Protein AF-A0A1G1YVU9-F1 (afdb_monomer)

Secondary structure (DSSP, 8-state):
--PPPSEEEHHHHHHHHHTS-SS--HHHHHHHHHTT-GGGGTSSEEEHHHHHHHHHHHHHTTSS-TT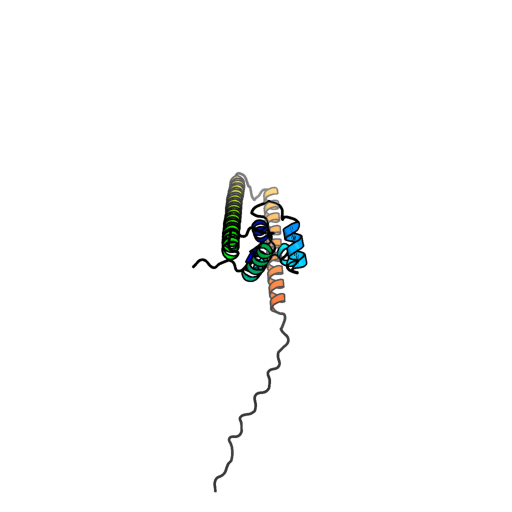S-HHHHHHHHHHHHHHHHHHHHHHHHHHHHHHHHHHHHHHHHHHHHHHHT-SS--TTSHHHHHHHHHHHHHHHHHHHHHHHHHHHHHHHHT-PPPP-PPPPPPP----------

Structure (mmCIF, N/CA/C/O backbone):
data_AF-A0A1G1YVU9-F1
#
_entry.id   AF-A0A1G1YVU9-F1
#
loop_
_atom_site.group_PDB
_atom_site.id
_atom_site.type_symbol
_atom_site.label_atom_id
_atom_site.label_alt_id
_atom_site.label_comp_id
_atom_site.label_asym_id
_atom_site.label_entity_id
_atom_site.label_seq_id
_atom_site.pdbx_PDB_ins_code
_atom_site.Cartn_x
_atom_site.Cartn_y
_atom_site.Cartn_z
_atom_site.occupancy
_atom_site.B_iso_or_equiv
_atom_site.auth_seq_id
_atom_site.auth_comp_id
_atom_site.auth_asym_id
_atom_site.auth_atom_id
_atom_site.pdbx_PDB_model_num
ATOM 1 N N . MET A 1 1 ? 18.179 5.687 12.011 1.00 40.97 1 MET A N 1
ATOM 2 C CA . MET A 1 1 ? 17.718 5.834 10.609 1.00 40.97 1 MET A CA 1
ATOM 3 C C . MET A 1 1 ? 16.336 5.208 10.475 1.00 40.97 1 MET A C 1
ATOM 5 O O . MET A 1 1 ? 16.166 4.111 10.993 1.00 40.97 1 MET A O 1
ATOM 9 N N . PRO A 1 2 ? 15.346 5.860 9.844 1.00 46.00 2 PRO A N 1
ATOM 10 C CA . PRO A 1 2 ? 14.014 5.276 9.702 1.00 46.00 2 PRO A CA 1
ATOM 11 C C . PRO A 1 2 ? 14.052 4.134 8.676 1.00 46.00 2 PRO A C 1
ATOM 13 O O . PRO A 1 2 ? 14.220 4.383 7.480 1.00 46.00 2 PRO A O 1
ATOM 16 N N . GLN A 1 3 ? 13.915 2.891 9.148 1.00 53.22 3 GLN A N 1
ATOM 17 C CA . GLN A 1 3 ? 13.974 1.669 8.336 1.00 53.22 3 GLN A CA 1
ATOM 18 C C . GLN A 1 3 ? 12.993 1.743 7.157 1.00 53.22 3 GLN A C 1
ATOM 20 O O . GLN A 1 3 ? 11.795 1.946 7.355 1.00 53.22 3 GLN A O 1
ATOM 25 N N . ALA A 1 4 ? 13.497 1.660 5.921 1.00 56.53 4 ALA A N 1
ATOM 26 C CA . ALA A 1 4 ? 12.664 1.578 4.717 1.00 56.53 4 ALA A CA 1
ATOM 27 C C . ALA A 1 4 ? 11.697 0.390 4.858 1.00 56.53 4 ALA A C 1
ATOM 29 O O . ALA A 1 4 ? 12.173 -0.689 5.215 1.00 56.53 4 ALA A O 1
ATOM 30 N N . PRO A 1 5 ? 10.380 0.540 4.620 1.00 60.44 5 PRO A N 1
ATOM 31 C CA . PRO A 1 5 ? 9.512 -0.618 4.526 1.00 60.44 5 PRO A CA 1
ATOM 32 C C . PRO A 1 5 ? 10.094 -1.558 3.467 1.00 60.44 5 PRO A C 1
ATOM 34 O O . PRO A 1 5 ? 10.351 -1.171 2.326 1.00 60.44 5 PRO A O 1
ATOM 37 N N . GLU A 1 6 ? 10.342 -2.813 3.848 1.00 80.44 6 GLU A N 1
ATOM 38 C CA . GLU A 1 6 ? 10.926 -3.802 2.932 1.00 80.44 6 GLU A CA 1
ATOM 39 C C . GLU A 1 6 ? 10.066 -3.991 1.671 1.00 80.44 6 GLU A C 1
ATOM 41 O O . GLU A 1 6 ? 10.551 -4.442 0.623 1.00 80.44 6 GLU A O 1
ATOM 46 N N . LYS A 1 7 ? 8.766 -3.679 1.785 1.00 91.00 7 LYS A N 1
ATOM 47 C CA . LYS A 1 7 ? 7.731 -3.917 0.784 1.00 91.00 7 LYS A CA 1
ATOM 48 C C . LYS A 1 7 ? 6.710 -2.776 0.778 1.00 91.00 7 LYS A C 1
ATOM 50 O O . LYS A 1 7 ? 6.306 -2.308 1.835 1.00 91.00 7 LYS A O 1
ATOM 55 N N . ILE A 1 8 ? 6.239 -2.399 -0.409 1.00 92.12 8 ILE A N 1
ATOM 56 C CA . ILE A 1 8 ? 5.083 -1.501 -0.590 1.00 92.12 8 ILE A CA 1
ATOM 57 C C . ILE A 1 8 ? 3.840 -2.306 -0.966 1.00 92.12 8 ILE A C 1
ATOM 59 O O . ILE A 1 8 ? 3.955 -3.375 -1.574 1.00 92.12 8 ILE A O 1
ATOM 63 N N . SER A 1 9 ? 2.655 -1.786 -0.649 1.00 92.25 9 SER A N 1
ATOM 64 C CA . SER A 1 9 ? 1.392 -2.425 -1.029 1.00 92.25 9 SER A CA 1
ATOM 65 C C . SER A 1 9 ? 1.167 -2.428 -2.547 1.00 92.25 9 SER A C 1
ATOM 67 O O . SER A 1 9 ? 1.688 -1.580 -3.283 1.00 92.25 9 SER A O 1
ATOM 69 N N . LYS A 1 10 ? 0.324 -3.351 -3.033 1.00 92.12 10 LYS A N 1
ATOM 70 C CA . LYS A 1 10 ? -0.104 -3.380 -4.447 1.00 92.12 10 LYS A CA 1
ATOM 71 C C . LYS A 1 10 ? -0.709 -2.061 -4.921 1.00 92.12 10 LYS A C 1
ATOM 73 O O . LYS A 1 10 ? -0.483 -1.671 -6.061 1.00 92.12 10 LYS A O 1
ATOM 78 N N . GLU A 1 11 ? -1.470 -1.373 -4.074 1.00 91.75 11 GLU A N 1
ATOM 79 C CA . GLU A 1 11 ? -2.176 -0.146 -4.456 1.00 91.75 11 GLU A CA 1
ATOM 80 C C . GLU A 1 11 ? -1.196 1.017 -4.637 1.00 91.75 11 GLU A C 1
ATOM 82 O O . GLU A 1 11 ? -1.236 1.725 -5.646 1.00 91.75 11 GLU A O 1
ATOM 87 N N . VAL A 1 12 ? -0.229 1.144 -3.725 1.00 91.38 12 VAL A N 1
ATOM 88 C CA . VAL A 1 12 ? 0.865 2.116 -3.843 1.00 91.38 12 VAL A CA 1
ATOM 89 C C . VAL A 1 12 ? 1.759 1.806 -5.047 1.00 91.38 12 VAL A C 1
ATOM 91 O O . VAL A 1 12 ? 2.139 2.713 -5.799 1.00 91.38 12 VAL A O 1
ATOM 94 N N . PHE A 1 13 ? 2.046 0.526 -5.298 1.00 92.81 13 PHE A N 1
ATOM 95 C CA . PHE A 1 13 ? 2.807 0.121 -6.477 1.00 92.81 13 PHE A CA 1
ATOM 96 C C . PHE A 1 13 ? 2.068 0.469 -7.778 1.00 92.81 13 PHE A C 1
ATOM 98 O O . PHE A 1 13 ? 2.642 1.113 -8.657 1.00 92.81 13 PHE A O 1
ATOM 105 N N . LYS A 1 14 ? 0.770 0.152 -7.888 1.00 92.56 14 LYS A N 1
ATOM 106 C CA . LYS A 1 14 ? -0.060 0.522 -9.048 1.00 92.56 14 LYS A CA 1
ATOM 107 C C . LYS A 1 14 ? -0.113 2.033 -9.267 1.00 92.56 14 LYS A C 1
ATOM 109 O O . LYS A 1 14 ? 0.047 2.463 -10.406 1.00 92.56 14 LYS A O 1
ATOM 114 N N . LYS A 1 15 ? -0.279 2.835 -8.206 1.00 91.88 15 LYS A N 1
ATOM 115 C CA . LYS A 1 15 ? -0.260 4.310 -8.291 1.00 91.88 15 LYS A CA 1
ATOM 116 C C . LYS A 1 15 ? 1.069 4.846 -8.818 1.00 91.88 15 LYS A C 1
ATOM 118 O O . LYS A 1 15 ? 1.093 5.794 -9.603 1.00 91.88 15 LYS A O 1
ATOM 123 N N . THR A 1 16 ? 2.174 4.224 -8.415 1.00 90.62 16 THR A N 1
ATOM 124 C CA . THR A 1 16 ? 3.511 4.568 -8.917 1.00 90.62 16 THR A CA 1
ATOM 125 C C . THR A 1 16 ? 3.614 4.310 -10.419 1.00 90.62 16 THR A C 1
ATOM 127 O O . THR A 1 16 ? 4.094 5.165 -11.161 1.00 90.62 16 THR A O 1
ATOM 130 N N . LEU A 1 17 ? 3.106 3.166 -10.882 1.00 91.38 17 LEU A N 1
ATOM 131 C CA . LEU A 1 17 ? 3.112 2.796 -12.298 1.00 91.38 17 LEU A CA 1
ATOM 132 C C . LEU A 1 17 ? 2.123 3.603 -13.150 1.00 91.38 17 LEU A C 1
ATOM 134 O O . LEU A 1 17 ? 2.367 3.820 -14.335 1.00 91.38 17 LEU A O 1
ATOM 138 N N . SER A 1 18 ? 1.009 4.049 -12.569 1.00 88.56 18 SER A N 1
ATOM 139 C CA . SER A 1 18 ? -0.021 4.822 -13.266 1.00 88.56 18 SER A CA 1
ATOM 140 C C . SER A 1 18 ? 0.288 6.319 -13.371 1.00 88.56 18 SER A C 1
ATOM 142 O O . SER A 1 18 ? -0.433 7.042 -14.060 1.00 88.56 18 SER A O 1
ATOM 144 N N . GLY A 1 19 ? 1.335 6.803 -12.693 1.00 83.94 19 GLY A N 1
ATOM 145 C CA . GLY A 1 19 ? 1.646 8.230 -12.609 1.00 83.94 19 GLY A CA 1
ATOM 146 C C . GLY A 1 19 ? 0.660 9.006 -11.730 1.00 83.94 19 GLY A C 1
ATOM 147 O O . GLY A 1 19 ? 0.271 10.114 -12.084 1.00 83.94 19 GLY A O 1
ATOM 148 N N . ASN A 1 20 ? 0.256 8.431 -10.591 1.00 80.50 20 ASN A N 1
ATOM 149 C CA . ASN A 1 20 ? -0.784 8.928 -9.672 1.00 80.50 20 ASN A CA 1
ATOM 150 C C . ASN A 1 20 ? -2.214 8.943 -10.249 1.00 80.50 20 ASN A C 1
ATOM 152 O O . ASN A 1 20 ? -3.088 9.596 -9.685 1.00 80.50 20 ASN A O 1
ATOM 156 N N . LYS A 1 21 ? -2.483 8.233 -11.348 1.00 86.00 21 LYS A N 1
ATOM 157 C CA . LYS A 1 21 ? -3.855 8.058 -11.844 1.00 86.00 21 LYS A CA 1
ATOM 158 C C . LYS A 1 21 ? -4.597 7.003 -11.022 1.00 86.00 21 LYS A C 1
ATOM 160 O O . LYS A 1 21 ? -3.985 6.049 -10.539 1.00 86.00 21 LYS A O 1
ATOM 165 N N . ASN A 1 22 ? -5.922 7.131 -10.959 1.00 86.19 22 ASN A N 1
ATOM 166 C CA . ASN A 1 22 ? -6.810 6.181 -10.272 1.00 86.19 22 ASN A CA 1
ATOM 167 C C . ASN A 1 22 ? -6.909 4.811 -10.967 1.00 86.19 22 ASN A C 1
ATOM 169 O O . ASN A 1 22 ? -7.400 3.858 -10.375 1.00 86.19 22 ASN A O 1
ATOM 173 N N . TYR A 1 23 ? -6.435 4.696 -12.209 1.00 86.88 23 TYR A N 1
ATOM 174 C CA . TYR A 1 23 ? -6.434 3.454 -12.976 1.00 86.88 23 TYR A CA 1
ATOM 175 C C . TYR A 1 23 ? -5.035 3.141 -13.511 1.00 86.88 23 TYR A C 1
ATOM 177 O O . TYR A 1 23 ? -4.247 4.045 -13.797 1.00 86.88 23 TYR A O 1
ATOM 185 N N . LEU A 1 24 ? -4.730 1.853 -13.687 1.00 90.75 24 LEU A N 1
ATOM 186 C CA . LEU A 1 24 ? -3.489 1.402 -14.313 1.00 90.75 24 LEU A CA 1
ATOM 187 C C . LEU A 1 24 ? -3.659 1.374 -15.843 1.00 90.75 24 LEU A C 1
ATOM 189 O O . LEU A 1 24 ? -4.553 0.679 -16.330 1.00 90.75 24 LEU A O 1
ATOM 193 N N . PRO A 1 25 ? -2.817 2.072 -16.627 1.00 91.88 25 PRO A N 1
ATOM 194 C CA . PRO A 1 25 ? -2.909 2.029 -18.082 1.00 91.88 25 PRO A CA 1
ATOM 195 C C . PRO A 1 25 ? -2.775 0.601 -18.627 1.00 91.88 25 PRO A C 1
ATOM 197 O O . PRO A 1 25 ? -1.864 -0.140 -18.251 1.00 91.88 25 PRO A O 1
ATOM 200 N N . GLN A 1 26 ? -3.639 0.223 -19.574 1.00 92.00 26 GLN A N 1
ATOM 201 C CA . GLN A 1 26 ? -3.657 -1.136 -20.129 1.00 92.00 26 GLN A CA 1
ATOM 202 C C . GLN A 1 26 ? -2.320 -1.521 -20.781 1.00 92.00 26 GLN A C 1
ATOM 204 O O . GLN A 1 26 ? -1.893 -2.667 -20.664 1.00 92.00 26 GLN A O 1
ATOM 209 N N . LYS A 1 27 ? -1.624 -0.555 -21.402 1.00 91.88 27 LYS A N 1
ATOM 210 C CA . LYS A 1 27 ? -0.274 -0.746 -21.961 1.00 91.88 27 LYS A CA 1
ATOM 211 C C . LYS A 1 27 ? 0.723 -1.227 -20.898 1.00 91.88 27 LYS A C 1
ATOM 213 O O . LYS A 1 27 ? 1.452 -2.177 -21.144 1.00 91.88 27 LYS A O 1
ATOM 218 N N . VAL A 1 28 ? 0.688 -0.642 -19.699 1.00 92.69 28 VAL A N 1
ATOM 219 C CA . VAL A 1 28 ? 1.558 -1.032 -18.576 1.00 92.69 28 VAL A CA 1
ATOM 220 C C . VAL A 1 28 ? 1.228 -2.446 -18.093 1.00 92.69 28 VAL A C 1
ATOM 222 O O . VAL A 1 28 ? 2.123 -3.264 -17.904 1.00 92.69 28 VAL A O 1
ATOM 225 N N . SER A 1 29 ? -0.060 -2.764 -17.932 1.00 93.06 29 SER A N 1
ATOM 226 C CA . SER A 1 29 ? -0.493 -4.104 -17.507 1.00 93.06 29 SER A CA 1
ATOM 227 C C . SER A 1 29 ? -0.108 -5.192 -18.519 1.00 93.06 29 SER A C 1
ATOM 229 O O . SER A 1 29 ? 0.396 -6.248 -18.130 1.00 93.06 29 SER A O 1
ATOM 231 N N . ARG A 1 30 ? -0.293 -4.924 -19.821 1.00 94.81 30 ARG A N 1
ATOM 232 C CA . ARG A 1 30 ? 0.103 -5.837 -20.904 1.00 94.81 30 ARG A CA 1
ATOM 233 C C . ARG A 1 30 ? 1.609 -6.068 -20.919 1.00 94.81 30 ARG A C 1
ATOM 235 O O . ARG A 1 30 ? 2.021 -7.220 -21.007 1.00 94.81 30 ARG A O 1
ATOM 242 N N . GLU A 1 31 ? 2.407 -5.018 -20.756 1.00 94.69 31 GLU A N 1
ATOM 243 C CA . GLU A 1 31 ? 3.866 -5.149 -20.762 1.00 94.69 31 GLU A CA 1
ATOM 244 C C . GLU A 1 31 ? 4.368 -5.945 -19.552 1.00 94.69 31 GLU A C 1
ATOM 246 O O . GLU A 1 31 ? 5.179 -6.856 -19.693 1.00 94.69 31 GLU A O 1
ATOM 251 N N . LEU A 1 32 ? 3.806 -5.707 -18.362 1.00 94.25 32 LEU A N 1
ATOM 252 C CA . LEU A 1 32 ? 4.121 -6.529 -17.190 1.00 94.25 32 LEU A CA 1
ATOM 253 C C . LEU A 1 32 ? 3.718 -7.995 -17.380 1.00 94.25 32 LEU A C 1
ATOM 255 O O . LEU A 1 32 ? 4.417 -8.885 -16.896 1.00 94.25 32 LEU A O 1
ATOM 259 N N . LYS A 1 33 ? 2.614 -8.270 -18.085 1.00 94.62 33 LYS A N 1
ATOM 260 C CA . LYS A 1 33 ? 2.211 -9.639 -18.435 1.00 94.62 33 LYS A CA 1
ATOM 261 C C . LYS A 1 33 ? 3.203 -10.279 -19.408 1.00 94.62 33 LYS A C 1
ATOM 263 O O . LYS A 1 33 ? 3.630 -11.402 -19.152 1.00 94.62 33 LYS A O 1
ATOM 268 N N . ALA A 1 34 ? 3.608 -9.564 -20.458 1.00 93.56 34 ALA A N 1
ATOM 269 C CA . ALA A 1 34 ? 4.612 -10.027 -21.417 1.00 93.56 34 ALA A CA 1
ATOM 270 C C . ALA A 1 34 ? 5.955 -10.337 -20.731 1.00 93.56 34 ALA A C 1
ATOM 272 O O . ALA A 1 34 ? 6.584 -11.354 -21.008 1.00 93.56 34 ALA A O 1
ATOM 273 N N . ALA A 1 35 ? 6.334 -9.523 -19.746 1.00 92.81 35 ALA A N 1
ATOM 274 C CA . ALA A 1 35 ? 7.554 -9.686 -18.964 1.00 92.81 35 ALA A CA 1
ATOM 275 C C . ALA A 1 35 ? 7.467 -10.731 -17.833 1.00 92.81 35 ALA A C 1
ATOM 277 O O . ALA A 1 35 ? 8.390 -10.831 -17.024 1.00 92.81 35 ALA A O 1
ATOM 278 N N . LYS A 1 36 ? 6.355 -11.477 -17.716 1.00 94.00 36 LYS A N 1
ATOM 279 C CA . LYS A 1 36 ? 6.074 -12.420 -16.610 1.00 94.00 36 LYS A CA 1
ATOM 280 C C . LYS A 1 36 ? 6.107 -11.774 -15.206 1.00 94.00 36 LYS A C 1
ATOM 282 O O . LYS A 1 36 ? 6.272 -12.452 -14.194 1.00 94.00 36 LYS A O 1
ATOM 287 N N . MET A 1 37 ? 5.896 -10.458 -15.123 1.00 94.38 37 MET A N 1
ATOM 288 C CA . MET A 1 37 ? 5.883 -9.651 -13.892 1.00 94.38 37 MET A CA 1
ATOM 289 C C . MET A 1 37 ? 4.470 -9.206 -13.465 1.00 94.38 37 MET A C 1
ATOM 291 O O . MET A 1 37 ? 4.318 -8.423 -12.529 1.00 94.38 37 MET A O 1
ATOM 295 N N . SER A 1 38 ? 3.414 -9.727 -14.100 1.00 93.44 38 SER A N 1
ATOM 296 C CA . SER A 1 38 ? 2.013 -9.390 -13.790 1.00 93.44 38 SER A CA 1
ATOM 297 C C . SER A 1 38 ? 1.608 -9.687 -12.343 1.00 93.44 38 SER A C 1
ATOM 299 O O . SER A 1 38 ? 0.780 -8.974 -11.784 1.00 93.44 38 SER A O 1
ATOM 301 N N . HIS A 1 39 ? 2.212 -10.697 -11.713 1.00 93.25 39 HIS A N 1
ATOM 302 C CA . HIS A 1 39 ? 1.952 -11.079 -10.322 1.00 93.25 39 HIS A CA 1
ATOM 303 C C . HIS A 1 39 ? 2.205 -9.932 -9.325 1.00 93.25 39 HIS A C 1
ATOM 305 O O . HIS A 1 39 ? 1.542 -9.858 -8.291 1.00 93.25 39 HIS A O 1
ATOM 311 N N . LEU A 1 40 ? 3.105 -8.995 -9.652 1.00 93.00 40 LEU A N 1
ATOM 312 C CA . LEU A 1 40 ? 3.403 -7.825 -8.817 1.00 93.00 40 LEU A CA 1
ATOM 313 C C . LEU A 1 40 ? 2.207 -6.871 -8.674 1.00 93.00 40 LEU A C 1
ATOM 315 O O . LEU A 1 40 ? 2.150 -6.106 -7.719 1.00 93.00 40 LEU A O 1
ATOM 319 N N . LEU A 1 41 ? 1.236 -6.927 -9.590 1.00 92.06 41 LEU A N 1
ATOM 320 C CA . LEU A 1 41 ? 0.020 -6.110 -9.522 1.00 92.06 41 LEU A CA 1
ATOM 321 C C . LEU A 1 41 ? -1.022 -6.658 -8.537 1.00 92.06 41 LEU A C 1
ATOM 323 O O . LEU A 1 41 ? -1.945 -5.937 -8.158 1.00 92.06 41 LEU A O 1
ATOM 327 N N . TYR A 1 42 ? -0.897 -7.921 -8.135 1.00 91.69 42 TYR A N 1
ATOM 328 C CA . TYR A 1 42 ? -1.890 -8.611 -7.305 1.00 91.69 42 TYR A CA 1
ATOM 329 C C . TYR A 1 42 ? -1.342 -8.997 -5.930 1.00 91.69 42 TYR A C 1
ATOM 331 O O . TYR A 1 42 ? -2.112 -9.156 -4.983 1.00 91.69 42 TYR A O 1
ATOM 339 N N . ARG A 1 43 ? -0.016 -9.119 -5.803 1.00 91.56 43 ARG A N 1
ATOM 340 C CA . ARG A 1 43 ? 0.659 -9.494 -4.560 1.00 91.56 43 ARG A CA 1
ATOM 341 C C . ARG A 1 43 ? 0.481 -8.428 -3.480 1.00 91.56 43 ARG A C 1
ATOM 343 O O . ARG A 1 43 ? 0.647 -7.250 -3.751 1.00 91.56 43 ARG A O 1
ATOM 350 N N . GLN A 1 44 ? 0.234 -8.852 -2.240 1.00 87.88 44 GLN A N 1
ATOM 351 C CA . GLN A 1 44 ? 0.027 -7.938 -1.106 1.00 87.88 44 GLN A CA 1
ATOM 352 C C . GLN A 1 44 ? 1.210 -6.991 -0.853 1.00 87.88 44 GLN A C 1
ATOM 354 O O . GLN A 1 44 ? 0.996 -5.840 -0.491 1.00 87.88 44 GLN A O 1
ATOM 359 N N . GLY A 1 45 ? 2.441 -7.450 -1.098 1.00 91.81 45 GLY A N 1
ATOM 360 C CA . GLY A 1 45 ? 3.650 -6.646 -0.944 1.00 91.81 45 GLY A CA 1
ATOM 361 C C . GLY A 1 45 ? 4.640 -6.854 -2.086 1.00 91.81 45 GLY A C 1
ATOM 362 O O . GLY A 1 45 ? 4.925 -7.992 -2.472 1.00 91.81 45 GLY A O 1
ATOM 363 N N . VAL A 1 46 ? 5.192 -5.756 -2.596 1.00 92.50 46 VAL A N 1
ATOM 364 C CA . VAL A 1 46 ? 6.222 -5.730 -3.642 1.00 92.50 46 VAL A CA 1
ATOM 365 C C . VAL A 1 46 ? 7.523 -5.232 -3.030 1.00 92.50 46 VAL A C 1
ATOM 367 O O . VAL A 1 46 ? 7.535 -4.158 -2.438 1.00 92.50 46 VAL A O 1
ATOM 370 N N . SER A 1 47 ? 8.613 -5.994 -3.159 1.00 93.31 47 SER A N 1
ATOM 371 C CA . SER A 1 47 ? 9.916 -5.572 -2.628 1.00 93.31 47 SER A CA 1
ATOM 372 C C . SER A 1 47 ? 10.584 -4.518 -3.510 1.00 93.31 47 SER A C 1
ATOM 374 O O . SER A 1 47 ? 10.321 -4.439 -4.714 1.00 93.31 47 SER A O 1
ATOM 376 N N . LYS A 1 48 ? 11.525 -3.761 -2.933 1.00 91.56 48 LYS A N 1
ATOM 377 C CA . LYS A 1 48 ? 12.311 -2.747 -3.657 1.00 91.56 48 LYS A CA 1
ATOM 378 C C . LYS A 1 48 ? 12.942 -3.292 -4.940 1.00 91.56 48 LYS A C 1
ATOM 380 O O . LYS A 1 48 ? 12.813 -2.685 -5.999 1.00 91.56 48 LYS A O 1
ATOM 385 N N . ALA A 1 49 ? 13.594 -4.452 -4.864 1.00 91.88 49 ALA A N 1
ATOM 386 C CA . ALA A 1 49 ? 14.256 -5.065 -6.016 1.00 91.88 49 ALA A CA 1
ATOM 387 C C . ALA A 1 49 ? 13.259 -5.431 -7.130 1.00 91.88 49 ALA A C 1
ATOM 389 O O . ALA A 1 49 ? 13.515 -5.165 -8.305 1.00 91.88 49 ALA A O 1
ATOM 390 N N . GLN A 1 50 ? 12.100 -5.990 -6.763 1.00 93.25 50 GLN A N 1
ATOM 391 C CA . GLN A 1 50 ? 11.044 -6.347 -7.713 1.00 93.25 50 GLN A CA 1
ATOM 392 C C . GLN A 1 50 ? 10.449 -5.105 -8.383 1.00 93.25 50 GLN A C 1
ATOM 394 O O . GLN A 1 50 ? 10.307 -5.075 -9.605 1.00 93.25 50 GLN A O 1
ATOM 399 N N . ALA A 1 51 ? 10.154 -4.065 -7.601 1.00 92.31 51 ALA A N 1
ATOM 400 C CA . ALA A 1 51 ? 9.613 -2.818 -8.122 1.00 92.31 51 ALA A CA 1
ATOM 401 C C . ALA A 1 51 ? 10.603 -2.101 -9.042 1.00 92.31 51 ALA A C 1
ATOM 403 O O . ALA A 1 51 ? 10.222 -1.705 -10.139 1.00 92.31 51 ALA A O 1
ATOM 404 N N . ILE A 1 52 ? 11.8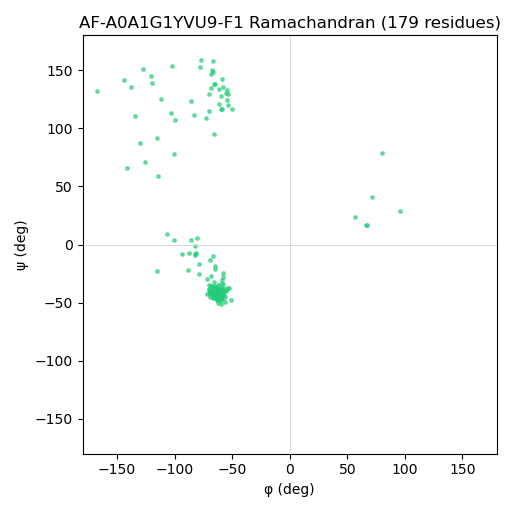75 -1.982 -8.647 1.00 93.56 52 ILE A N 1
ATOM 405 C CA . ILE A 1 52 ? 12.911 -1.357 -9.481 1.00 93.56 52 ILE A CA 1
ATOM 406 C C . ILE A 1 52 ? 13.062 -2.113 -10.802 1.00 93.56 52 ILE A C 1
ATOM 408 O O . ILE A 1 52 ? 13.088 -1.485 -11.859 1.00 93.56 52 ILE A O 1
ATOM 412 N N . LYS A 1 53 ? 13.108 -3.451 -10.762 1.00 94.50 53 LYS A N 1
ATOM 413 C CA . LYS A 1 53 ? 13.199 -4.282 -11.969 1.00 94.50 53 LYS A CA 1
ATOM 414 C C . LYS A 1 53 ? 12.003 -4.060 -12.900 1.00 94.50 53 LYS A C 1
ATOM 416 O O . LYS A 1 53 ? 12.194 -3.859 -14.097 1.00 94.50 53 LYS A O 1
ATOM 421 N N . ALA A 1 54 ? 10.789 -4.046 -12.351 1.00 94.00 54 ALA A N 1
ATOM 422 C CA . ALA A 1 54 ? 9.570 -3.811 -13.118 1.00 94.00 54 ALA A CA 1
ATOM 423 C C . ALA A 1 54 ? 9.521 -2.394 -13.716 1.00 94.00 54 ALA A C 1
ATOM 425 O O . ALA A 1 54 ? 9.223 -2.237 -14.896 1.00 94.00 54 ALA A O 1
ATOM 426 N N . ILE A 1 55 ? 9.863 -1.366 -12.934 1.00 93.25 55 ILE A N 1
ATOM 427 C CA . ILE A 1 55 ? 9.881 0.030 -13.391 1.00 93.25 55 ILE A CA 1
ATOM 428 C C . ILE A 1 55 ? 10.926 0.222 -14.491 1.00 93.25 55 ILE A C 1
ATOM 430 O O . ILE A 1 55 ? 10.615 0.827 -15.515 1.00 93.25 55 ILE A O 1
ATOM 434 N N . LYS A 1 56 ? 12.134 -0.328 -14.320 1.00 93.88 56 LYS A N 1
ATOM 435 C CA . LYS A 1 56 ? 13.195 -0.258 -15.332 1.00 93.88 56 LYS A CA 1
ATOM 436 C C . LYS A 1 56 ? 12.736 -0.882 -16.650 1.00 93.88 56 LYS A C 1
ATOM 438 O O . LYS A 1 56 ? 12.852 -0.247 -17.693 1.00 93.88 56 LYS A O 1
ATOM 443 N N . HIS A 1 57 ? 12.124 -2.064 -16.590 1.00 93.69 57 HIS A N 1
ATOM 444 C CA . HIS A 1 57 ? 11.576 -2.720 -17.774 1.00 93.69 57 HIS A CA 1
ATOM 445 C C . HIS A 1 57 ? 10.502 -1.868 -18.472 1.00 93.69 57 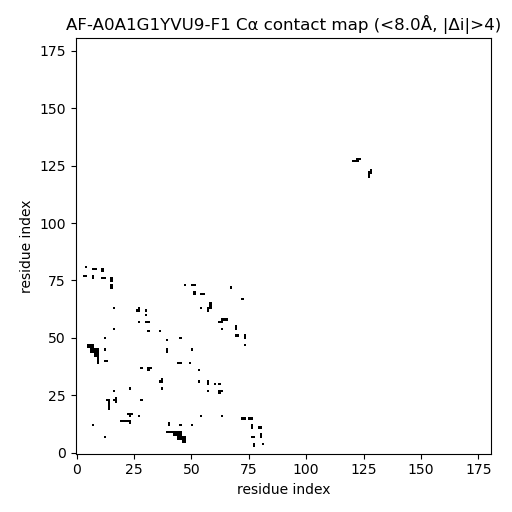HIS A C 1
ATOM 447 O O . HIS A 1 57 ? 10.529 -1.681 -19.686 1.00 93.69 57 HIS A O 1
ATOM 453 N N . LEU A 1 58 ? 9.577 -1.284 -17.709 1.00 92.62 58 LEU A N 1
ATOM 454 C CA . LEU A 1 58 ? 8.526 -0.428 -18.266 1.00 92.62 58 LEU A CA 1
ATOM 455 C C . LEU A 1 58 ? 9.072 0.868 -18.882 1.00 92.62 58 LEU A C 1
ATOM 457 O O . LEU A 1 58 ? 8.528 1.355 -19.876 1.00 92.62 58 LEU A O 1
ATOM 461 N N . GLN A 1 59 ? 10.157 1.410 -18.327 1.00 92.50 59 GLN A N 1
ATOM 462 C CA . GLN A 1 59 ? 10.870 2.556 -18.887 1.00 92.50 59 GLN A CA 1
ATOM 463 C C . GLN A 1 59 ? 11.595 2.201 -20.183 1.00 92.50 59 GLN A C 1
ATOM 465 O O . GLN A 1 59 ? 11.483 2.944 -21.156 1.00 92.50 59 GLN A O 1
ATOM 470 N N . GLU A 1 60 ? 12.291 1.064 -20.233 1.00 92.38 60 GLU A N 1
ATOM 471 C CA . GLU A 1 60 ? 12.930 0.551 -21.455 1.00 92.38 60 GLU A CA 1
ATOM 472 C C . GLU A 1 60 ? 11.910 0.421 -22.594 1.00 92.38 60 GLU A C 1
ATOM 474 O O . GLU A 1 60 ? 12.183 0.819 -23.725 1.00 92.38 60 GLU A O 1
ATOM 479 N N . LYS A 1 61 ? 10.696 -0.028 -22.265 1.00 91.19 61 LYS A N 1
ATOM 480 C CA . LYS A 1 61 ? 9.570 -0.194 -23.195 1.00 91.19 61 LYS A CA 1
ATOM 481 C C . LYS A 1 61 ? 8.775 1.083 -23.479 1.00 91.19 61 LYS A C 1
ATOM 483 O O . LYS A 1 61 ? 7.815 1.045 -24.241 1.00 91.19 61 LYS A O 1
ATOM 488 N N . GLY A 1 62 ? 9.132 2.209 -22.859 1.00 87.12 62 GLY A N 1
ATOM 489 C CA . GLY A 1 62 ? 8.461 3.497 -23.063 1.00 87.12 62 GLY A CA 1
ATOM 490 C C . GLY A 1 62 ? 7.016 3.556 -22.553 1.00 87.12 62 GLY A C 1
ATOM 491 O O . GLY A 1 62 ? 6.265 4.447 -22.939 1.00 87.12 62 GLY A O 1
ATOM 492 N N . THR A 1 63 ? 6.605 2.620 -21.692 1.00 87.69 63 THR A N 1
ATOM 493 C CA . THR A 1 63 ? 5.248 2.593 -21.110 1.00 87.69 63 THR A CA 1
ATOM 494 C C . THR A 1 63 ? 5.144 3.413 -19.827 1.00 87.69 63 THR A C 1
ATOM 496 O O . THR A 1 63 ? 4.055 3.861 -19.469 1.00 87.69 63 THR A O 1
ATOM 499 N N . VAL A 1 64 ? 6.275 3.643 -19.158 1.00 84.50 64 VAL A N 1
ATOM 500 C CA . VAL A 1 64 ? 6.417 4.545 -18.012 1.00 84.50 64 VAL A CA 1
ATOM 501 C C . VAL A 1 64 ? 7.436 5.627 -18.355 1.00 84.50 64 VAL A C 1
ATOM 503 O O . VAL A 1 64 ? 8.419 5.387 -19.056 1.00 84.50 64 VAL A O 1
ATOM 506 N N . SER A 1 65 ? 7.192 6.834 -17.848 1.00 79.94 65 SER A N 1
ATOM 507 C CA . SER A 1 65 ? 8.066 7.989 -18.039 1.00 79.94 65 SER A CA 1
ATOM 508 C C . SER A 1 65 ? 9.512 7.712 -17.604 1.00 79.94 65 SER A C 1
ATOM 510 O O . SER A 1 65 ? 9.756 7.223 -16.497 1.00 79.94 65 SER A O 1
ATOM 512 N N . LYS A 1 66 ? 10.468 8.086 -18.464 1.00 79.94 66 LYS A N 1
ATOM 513 C CA . LYS A 1 66 ? 11.917 8.020 -18.204 1.00 79.94 66 LYS A CA 1
ATOM 514 C C . LYS A 1 66 ? 12.448 9.218 -17.405 1.00 79.94 66 LYS A C 1
ATOM 516 O O . LYS A 1 66 ? 13.590 9.185 -16.969 1.00 79.94 66 LYS A O 1
ATOM 521 N N . PHE A 1 67 ? 11.634 10.257 -17.182 1.00 74.12 67 PHE A N 1
ATOM 522 C CA . PHE A 1 67 ? 12.066 11.494 -16.512 1.00 74.12 67 PHE A CA 1
ATOM 523 C C . PHE A 1 67 ? 12.463 11.300 -15.040 1.00 74.12 67 PHE A C 1
ATOM 525 O O . PHE A 1 67 ? 13.128 12.157 -14.469 1.00 74.12 67 PHE A O 1
ATOM 532 N N . LYS A 1 68 ? 12.045 10.200 -14.405 1.00 82.50 68 LYS A N 1
ATOM 533 C CA . LYS A 1 68 ? 12.382 9.878 -13.011 1.00 82.50 68 LYS A CA 1
ATOM 534 C C . LYS A 1 68 ? 13.126 8.561 -12.950 1.00 82.50 68 LYS A C 1
ATOM 536 O O . LYS A 1 68 ? 12.734 7.610 -13.621 1.00 82.50 68 LYS A O 1
ATOM 541 N N . SER A 1 69 ? 14.156 8.475 -12.114 1.00 89.00 69 SER A N 1
ATOM 542 C CA . SER A 1 69 ? 14.864 7.207 -11.947 1.00 89.00 69 SER A CA 1
ATOM 543 C C . SER A 1 69 ? 13.965 6.167 -11.254 1.00 89.00 69 SER A C 1
ATOM 545 O O . SER A 1 69 ? 13.121 6.534 -10.425 1.00 89.00 69 SER A O 1
ATOM 547 N N . PRO A 1 70 ? 14.135 4.859 -11.530 1.00 87.06 70 PRO A N 1
ATOM 548 C CA . PRO A 1 70 ? 13.399 3.805 -10.829 1.00 87.06 70 PRO A CA 1
ATOM 549 C C . PRO A 1 70 ? 13.508 3.901 -9.303 1.00 87.06 70 PRO A C 1
ATOM 551 O O . PRO A 1 70 ? 12.529 3.684 -8.590 1.00 87.06 70 PRO A O 1
ATOM 554 N N . SER A 1 71 ? 14.684 4.286 -8.800 1.00 88.50 71 SER A N 1
ATOM 555 C CA . SER A 1 71 ? 14.935 4.488 -7.371 1.00 88.50 71 SER A CA 1
ATOM 556 C C . SER A 1 71 ? 14.143 5.664 -6.795 1.00 88.50 71 SER A C 1
ATOM 558 O O . SER A 1 71 ? 13.599 5.538 -5.701 1.00 88.50 71 SER A O 1
ATOM 560 N N . GLN A 1 72 ? 14.023 6.778 -7.524 1.00 89.19 72 GLN A N 1
ATOM 561 C CA . GLN A 1 72 ? 13.201 7.921 -7.105 1.00 89.19 72 GLN A CA 1
ATOM 562 C C . GLN A 1 72 ? 11.710 7.571 -7.091 1.00 89.19 72 GLN A C 1
ATOM 564 O O . GLN A 1 72 ? 10.986 7.955 -6.173 1.00 89.19 72 GLN A O 1
ATOM 569 N N . LEU A 1 73 ? 11.244 6.820 -8.095 1.00 87.56 73 LEU A N 1
ATOM 570 C CA . LEU A 1 73 ? 9.863 6.337 -8.139 1.00 87.56 73 LEU A CA 1
ATOM 571 C C . LEU A 1 73 ? 9.562 5.414 -6.952 1.00 87.56 73 LEU A C 1
ATOM 573 O O . LEU A 1 73 ? 8.518 5.568 -6.321 1.00 87.56 73 LEU A O 1
ATOM 577 N N . TRP A 1 74 ? 10.502 4.536 -6.590 1.00 89.75 74 TRP A N 1
ATOM 578 C CA . TRP A 1 74 ? 10.400 3.723 -5.379 1.00 89.75 74 TRP A CA 1
ATOM 579 C C . TRP A 1 74 ? 10.367 4.568 -4.104 1.00 89.75 74 TRP A C 1
ATOM 581 O O . TRP A 1 74 ? 9.472 4.389 -3.293 1.00 89.75 74 TRP A O 1
ATOM 591 N N . GLN A 1 75 ? 11.299 5.508 -3.920 1.00 89.50 75 GLN A N 1
ATOM 592 C CA . GLN A 1 75 ? 11.338 6.358 -2.719 1.00 89.50 75 GLN A CA 1
ATOM 593 C C . GLN A 1 75 ? 10.043 7.154 -2.524 1.00 89.50 75 GLN A C 1
ATOM 595 O O . GLN A 1 75 ? 9.573 7.318 -1.397 1.00 89.50 75 GLN A O 1
ATOM 600 N N . LYS A 1 76 ? 9.437 7.621 -3.621 1.00 89.00 76 LYS A N 1
ATOM 601 C CA . LYS A 1 76 ? 8.131 8.281 -3.569 1.00 89.00 76 LYS A CA 1
ATOM 602 C C . LYS A 1 76 ? 7.029 7.312 -3.132 1.00 89.00 76 LYS A C 1
ATOM 604 O O . LYS A 1 76 ? 6.201 7.674 -2.300 1.00 89.00 76 LYS A O 1
ATOM 609 N N . ALA A 1 77 ? 7.021 6.100 -3.685 1.00 89.12 77 ALA A N 1
ATOM 610 C CA . ALA A 1 77 ? 6.078 5.047 -3.315 1.00 89.12 77 ALA A CA 1
ATOM 611 C C . ALA A 1 77 ? 6.199 4.686 -1.824 1.00 89.12 77 ALA A C 1
ATOM 613 O O . ALA A 1 77 ? 5.210 4.666 -1.100 1.00 89.12 77 ALA A O 1
ATOM 614 N N . ASP A 1 78 ? 7.430 4.492 -1.363 1.00 89.69 78 ASP A N 1
ATOM 615 C CA . ASP A 1 78 ? 7.806 4.202 0.020 1.00 89.69 78 ASP A CA 1
ATOM 616 C C . ASP A 1 78 ? 7.299 5.278 0.988 1.00 89.69 78 ASP A C 1
ATOM 618 O O . ASP A 1 78 ? 6.600 4.988 1.958 1.00 89.69 78 ASP A O 1
ATOM 622 N N . SER A 1 79 ? 7.561 6.545 0.659 1.00 89.19 79 SER A N 1
ATOM 623 C CA . SER A 1 79 ? 7.112 7.689 1.458 1.00 89.19 79 SER A CA 1
ATOM 624 C C . SER A 1 79 ? 5.585 7.794 1.497 1.00 89.19 79 SER A C 1
ATOM 626 O O . SER A 1 79 ? 5.013 8.068 2.549 1.00 89.19 79 SER A O 1
ATOM 628 N N . SER A 1 80 ? 4.914 7.522 0.372 1.00 88.38 80 SER A N 1
ATOM 629 C CA . SER A 1 80 ? 3.450 7.493 0.306 1.00 88.38 80 SER A CA 1
ATOM 630 C C . SER A 1 80 ? 2.859 6.375 1.165 1.00 88.38 80 SER A C 1
ATOM 632 O O . SER A 1 80 ? 1.851 6.608 1.824 1.00 88.38 80 SER A O 1
ATOM 634 N N . GLN A 1 81 ? 3.465 5.183 1.173 1.00 89.50 81 GLN A N 1
ATOM 635 C CA . GLN A 1 81 ? 3.024 4.076 2.025 1.00 89.50 81 GLN A CA 1
ATOM 636 C C . GLN A 1 81 ? 3.165 4.452 3.502 1.00 89.50 81 GLN A C 1
ATOM 638 O O . GLN A 1 81 ? 2.207 4.321 4.250 1.00 89.50 81 GLN A O 1
ATOM 643 N N . ARG A 1 82 ? 4.310 5.018 3.902 1.00 88.25 82 ARG A N 1
ATOM 644 C CA . ARG A 1 82 ? 4.530 5.460 5.288 1.00 88.25 82 ARG A CA 1
ATOM 645 C C . ARG A 1 82 ? 3.501 6.487 5.758 1.00 88.25 82 ARG A C 1
ATOM 647 O O . ARG A 1 82 ? 3.042 6.399 6.889 1.00 88.25 82 ARG A O 1
ATOM 654 N N . GLN A 1 83 ? 3.124 7.442 4.908 1.00 88.06 83 GLN A N 1
ATOM 655 C CA . GLN A 1 83 ? 2.070 8.409 5.240 1.00 88.06 83 GLN A CA 1
ATOM 656 C C . GLN A 1 83 ? 0.700 7.734 5.401 1.00 88.06 83 GLN A C 1
ATOM 658 O O . GLN A 1 83 ? -0.049 8.067 6.319 1.00 88.06 83 GLN A O 1
ATOM 663 N N . MET A 1 84 ? 0.375 6.762 4.543 1.00 86.44 84 MET A N 1
ATOM 664 C CA . MET A 1 84 ? -0.855 5.974 4.682 1.00 86.44 84 MET A CA 1
ATOM 665 C C . MET A 1 84 ? -0.859 5.148 5.974 1.00 86.44 84 MET A C 1
ATOM 667 O O . MET A 1 84 ? -1.866 5.111 6.670 1.00 86.44 84 MET A O 1
ATOM 671 N N . ASP A 1 85 ? 0.271 4.546 6.337 1.00 86.62 85 ASP A N 1
ATOM 672 C CA . ASP A 1 85 ? 0.383 3.751 7.561 1.00 86.62 85 ASP A CA 1
ATOM 673 C C . ASP A 1 85 ? 0.279 4.640 8.814 1.00 86.62 85 ASP A C 1
ATOM 675 O O . ASP A 1 85 ? -0.411 4.291 9.768 1.00 86.62 85 ASP A O 1
ATOM 679 N N . GLN A 1 86 ? 0.902 5.824 8.803 1.00 85.94 86 GLN A N 1
ATOM 680 C CA . GLN A 1 86 ? 0.801 6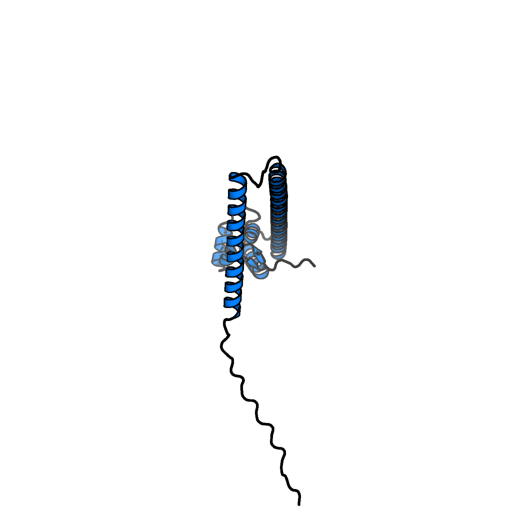.797 9.899 1.00 85.94 86 GLN A CA 1
ATOM 681 C C . GLN A 1 86 ? -0.628 7.313 10.088 1.00 85.94 86 GLN A C 1
ATOM 683 O O . GLN A 1 86 ? -1.101 7.418 11.218 1.00 85.94 86 GLN A O 1
ATOM 688 N N . THR A 1 87 ? -1.326 7.616 8.993 1.00 85.69 87 THR A N 1
ATOM 689 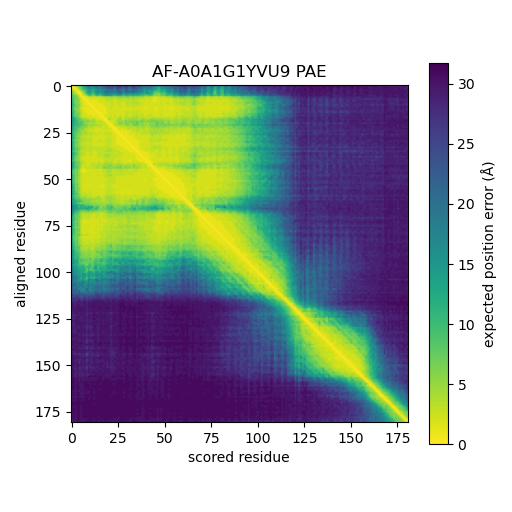C CA . THR A 1 87 ? -2.725 8.067 9.052 1.00 85.69 87 THR A CA 1
ATOM 690 C C . THR A 1 87 ? -3.658 6.951 9.513 1.00 85.69 87 THR A C 1
ATOM 692 O O . THR A 1 87 ? -4.518 7.201 10.352 1.00 85.69 87 THR A O 1
ATOM 695 N N . ALA A 1 88 ? -3.451 5.710 9.064 1.00 84.50 88 ALA A N 1
ATOM 696 C CA . ALA A 1 88 ? -4.212 4.558 9.546 1.00 84.50 88 ALA A CA 1
ATOM 697 C C . ALA A 1 88 ? -4.024 4.332 11.057 1.00 84.50 88 ALA A C 1
ATOM 699 O O . ALA A 1 88 ? -5.008 4.175 11.777 1.00 84.50 88 ALA A O 1
ATOM 700 N N . GLN A 1 89 ? -2.784 4.401 11.554 1.00 83.06 89 GLN A N 1
ATOM 701 C CA . GLN A 1 89 ? -2.501 4.284 12.989 1.00 83.06 89 GLN A CA 1
ATOM 702 C C . GLN A 1 89 ? -3.124 5.420 13.807 1.00 83.06 89 GLN A C 1
ATOM 704 O O . GLN A 1 89 ? -3.602 5.184 14.914 1.00 83.06 89 GLN A O 1
ATOM 709 N N . ALA A 1 90 ? -3.125 6.650 13.287 1.00 82.06 90 ALA A N 1
ATOM 710 C CA . ALA A 1 90 ? -3.772 7.776 13.956 1.00 82.06 90 ALA A CA 1
ATOM 711 C C . ALA A 1 90 ? -5.289 7.558 14.085 1.00 82.06 90 ALA A C 1
ATOM 713 O O . ALA A 1 90 ? -5.836 7.744 15.168 1.00 82.06 90 ALA A O 1
ATOM 714 N N . VAL A 1 91 ? -5.940 7.078 13.020 1.00 84.50 91 VAL A N 1
ATOM 715 C CA . VAL A 1 91 ? -7.377 6.755 13.024 1.00 84.50 91 VAL A CA 1
ATOM 716 C C . VAL A 1 91 ? -7.699 5.617 13.993 1.00 84.50 91 VAL A C 1
ATOM 718 O O . VAL A 1 91 ? -8.699 5.680 14.702 1.00 84.50 91 VAL A O 1
ATOM 721 N N . GLU A 1 92 ? -6.872 4.571 14.059 1.00 80.31 92 GLU A N 1
ATOM 722 C CA . GLU A 1 92 ? -7.066 3.501 15.047 1.00 80.31 92 GLU A CA 1
ATOM 723 C C . GLU A 1 92 ? -6.947 4.027 16.478 1.00 80.31 92 GLU A C 1
ATOM 725 O O . GLU A 1 92 ? -7.802 3.732 17.311 1.00 80.31 92 GLU A O 1
ATOM 730 N N . ARG A 1 93 ? -5.941 4.862 16.762 1.00 77.69 93 ARG A N 1
ATOM 731 C CA . ARG A 1 93 ? -5.792 5.492 18.083 1.00 77.69 93 ARG A CA 1
ATOM 732 C C . ARG A 1 93 ? -7.000 6.346 18.445 1.00 77.69 93 ARG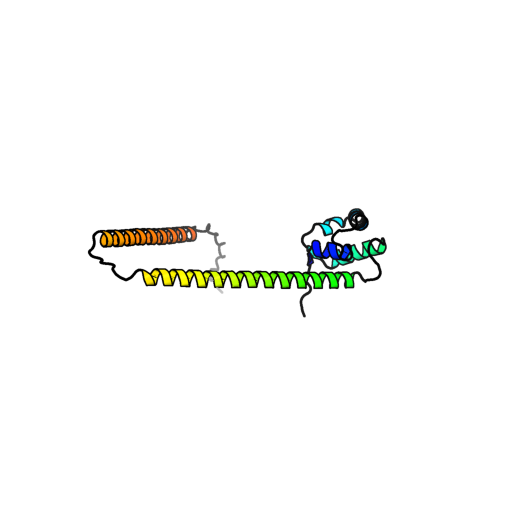 A C 1
ATOM 734 O O . ARG A 1 93 ? -7.477 6.251 19.569 1.00 77.69 93 ARG A O 1
ATOM 741 N N . GLU A 1 94 ? -7.513 7.136 17.508 1.00 79.19 94 GLU A N 1
ATOM 742 C CA . GLU A 1 94 ? -8.708 7.952 17.729 1.00 79.19 94 GLU A CA 1
ATOM 743 C C . GLU A 1 94 ? -9.933 7.087 18.055 1.00 79.19 94 GLU A C 1
ATOM 745 O O . GLU A 1 94 ? -10.643 7.368 19.019 1.00 79.19 94 GLU A O 1
ATOM 750 N N . LYS A 1 95 ? -10.136 5.977 17.332 1.00 80.50 95 LYS A N 1
ATOM 751 C CA . LYS A 1 95 ? -11.208 5.014 17.634 1.00 80.50 95 LYS A CA 1
ATOM 752 C C . LYS A 1 95 ? -11.072 4.408 19.028 1.00 80.50 95 LYS A C 1
ATOM 754 O O . LYS A 1 95 ? -12.073 4.272 19.723 1.00 80.50 95 LYS A O 1
ATOM 759 N N . HIS A 1 96 ? -9.857 4.055 19.445 1.00 76.00 96 HIS A N 1
ATOM 760 C CA . HIS A 1 96 ? -9.614 3.545 20.796 1.00 76.00 96 HIS A CA 1
ATOM 761 C C . HIS A 1 96 ? -9.922 4.594 21.870 1.00 76.00 96 HIS A C 1
ATOM 763 O O . HIS A 1 96 ? -10.544 4.265 22.875 1.00 76.00 96 HIS A O 1
ATOM 769 N N . VAL A 1 97 ? -9.547 5.856 21.646 1.00 75.44 97 VAL A N 1
ATOM 770 C CA . VAL A 1 97 ? -9.884 6.959 22.559 1.00 75.44 97 VAL A CA 1
ATOM 771 C C . VAL A 1 97 ? -11.399 7.143 22.652 1.00 75.44 97 VAL A C 1
ATOM 773 O O . VAL A 1 97 ? -11.930 7.198 23.756 1.00 75.44 97 VAL A O 1
ATOM 776 N N . GLN A 1 98 ? -12.109 7.169 21.521 1.00 68.12 98 GLN A N 1
ATOM 777 C CA . GLN A 1 98 ? -13.572 7.279 21.505 1.00 68.12 98 GLN A CA 1
ATOM 778 C C . GLN A 1 98 ? -14.252 6.100 22.213 1.00 68.12 98 GLN A C 1
ATOM 780 O O . GLN A 1 98 ? -15.203 6.307 22.962 1.00 68.12 98 GLN A O 1
ATOM 785 N N . ALA A 1 99 ? -13.755 4.875 22.015 1.00 76.62 99 ALA A N 1
ATOM 786 C CA . ALA A 1 99 ? -14.270 3.694 22.700 1.00 76.62 99 ALA A CA 1
ATOM 787 C C . ALA A 1 99 ? -14.071 3.779 24.221 1.00 76.62 99 ALA A C 1
ATOM 789 O O . ALA A 1 99 ? -14.997 3.475 24.965 1.00 76.62 99 ALA A O 1
ATOM 790 N N . ASN A 1 100 ? -12.905 4.240 24.682 1.00 71.81 100 ASN A N 1
ATOM 791 C CA . ASN A 1 100 ? -12.642 4.418 26.111 1.00 71.81 100 ASN A CA 1
ATOM 792 C C . ASN A 1 100 ? -13.535 5.505 26.724 1.00 71.81 100 ASN A C 1
ATOM 794 O O . ASN A 1 100 ? -14.124 5.274 27.770 1.00 71.81 100 ASN A O 1
ATOM 798 N N . ILE A 1 101 ? -13.714 6.641 26.039 1.00 66.44 101 ILE A N 1
ATOM 799 C CA . ILE A 1 101 ? -14.642 7.697 26.481 1.00 66.44 101 ILE A CA 1
ATOM 800 C C . ILE A 1 101 ? -16.071 7.151 26.583 1.00 66.44 101 ILE A C 1
ATOM 802 O O . ILE A 1 101 ? -16.779 7.445 27.542 1.00 66.44 101 ILE A O 1
ATOM 806 N N . ALA A 1 102 ? -16.509 6.348 25.610 1.00 63.53 102 ALA A N 1
ATOM 807 C CA . ALA A 1 102 ? -17.834 5.740 25.651 1.00 63.53 102 ALA A CA 1
ATOM 808 C C . ALA A 1 102 ? -17.990 4.787 26.847 1.00 63.53 102 ALA A C 1
ATOM 810 O O . ALA A 1 102 ? -19.028 4.828 27.501 1.00 63.53 102 ALA A O 1
ATOM 811 N N . ILE A 1 103 ? -16.964 3.982 27.156 1.00 75.00 103 ILE A N 1
ATOM 812 C CA . ILE A 1 103 ? -16.942 3.117 28.345 1.00 75.00 103 ILE A CA 1
ATOM 813 C C . ILE A 1 103 ? -17.063 3.965 29.613 1.00 75.00 103 ILE A C 1
ATOM 815 O O . ILE A 1 103 ? -17.977 3.717 30.397 1.00 75.00 103 ILE A O 1
ATOM 819 N N . ASP A 1 104 ? -16.228 4.996 29.767 1.00 65.38 104 ASP A N 1
ATOM 820 C CA . ASP A 1 104 ? -16.236 5.879 30.939 1.00 65.38 104 ASP A CA 1
ATOM 821 C C . ASP A 1 104 ? -17.619 6.521 31.152 1.00 65.38 104 ASP A C 1
ATOM 823 O O . ASP A 1 104 ? -18.156 6.472 32.257 1.00 65.38 104 ASP A O 1
ATOM 827 N N . ILE A 1 105 ? -18.252 7.029 30.085 1.00 65.69 105 ILE A N 1
ATOM 828 C CA . ILE A 1 105 ? -19.611 7.595 30.144 1.00 65.69 105 ILE A CA 1
ATOM 829 C C . ILE A 1 105 ? -20.637 6.528 30.537 1.00 65.69 105 ILE A C 1
ATOM 831 O O . ILE A 1 105 ? -21.498 6.778 31.378 1.00 65.69 105 ILE A O 1
ATOM 835 N N . THR A 1 106 ? -20.586 5.334 29.937 1.00 69.06 106 THR A N 1
ATOM 836 C CA . THR A 1 106 ? -21.539 4.267 30.282 1.00 69.06 106 THR A CA 1
ATOM 837 C C . THR A 1 106 ? -21.365 3.769 31.714 1.00 69.06 106 THR A C 1
ATOM 839 O O . THR A 1 106 ? -22.361 3.478 32.374 1.00 69.06 106 THR A O 1
ATOM 842 N N . GLU A 1 107 ? -20.135 3.716 32.227 1.00 68.38 107 GLU A N 1
ATOM 843 C CA . GLU A 1 107 ? -19.873 3.397 33.628 1.00 68.38 107 GLU A CA 1
ATOM 844 C C . GLU A 1 107 ? -20.365 4.501 34.566 1.00 68.38 107 GLU A C 1
ATOM 846 O O . GLU A 1 107 ? -20.939 4.195 35.610 1.00 68.38 107 GLU A O 1
ATOM 851 N N . GLU A 1 108 ? -20.169 5.772 34.213 1.00 61.16 108 GLU A N 1
ATOM 852 C CA . GLU A 1 108 ? -20.658 6.910 34.993 1.00 61.16 108 GLU A CA 1
ATOM 853 C C . GLU A 1 108 ? -22.191 6.922 35.055 1.00 61.16 108 GLU A C 1
ATOM 855 O O . GLU A 1 108 ? -22.759 6.987 36.146 1.00 61.16 108 GLU A O 1
ATOM 860 N N . LEU A 1 109 ? -22.869 6.725 33.920 1.00 66.19 109 LEU A N 1
ATOM 861 C CA . LEU A 1 109 ? -24.329 6.605 33.857 1.00 66.19 109 LEU A CA 1
ATOM 862 C C . LEU A 1 109 ? -24.845 5.403 34.662 1.00 66.19 109 LEU A C 1
ATOM 864 O O . LEU A 1 109 ? -25.796 5.544 35.430 1.00 66.19 109 LEU A O 1
ATOM 868 N N . ALA A 1 110 ? -24.194 4.240 34.563 1.00 66.62 110 ALA A N 1
ATOM 869 C CA . ALA A 1 110 ? -24.555 3.065 35.359 1.00 66.62 110 ALA A CA 1
ATOM 870 C C . ALA A 1 110 ? -24.363 3.305 36.870 1.00 66.62 110 ALA A C 1
ATOM 872 O O . ALA A 1 110 ? -25.170 2.856 37.692 1.00 66.62 110 ALA A O 1
ATOM 873 N N . ARG A 1 111 ? -23.320 4.051 37.264 1.00 61.84 111 ARG A N 1
ATOM 874 C CA . ARG A 1 111 ? -23.102 4.459 38.662 1.00 61.84 111 ARG A CA 1
ATOM 875 C C . ARG A 1 111 ? -24.171 5.446 39.126 1.00 61.84 111 ARG A C 1
ATOM 877 O O . ARG A 1 111 ? -24.694 5.265 40.227 1.00 61.84 111 ARG A O 1
ATOM 884 N N . GLU A 1 112 ? -24.553 6.424 38.308 1.00 58.22 112 GLU A N 1
ATOM 885 C CA . GLU A 1 112 ? -25.642 7.354 38.628 1.00 58.22 112 GLU A CA 1
ATOM 886 C C . GLU A 1 112 ? -27.005 6.658 38.771 1.00 58.22 112 GLU A C 1
ATOM 888 O O . GLU A 1 112 ? -27.756 6.972 39.700 1.00 58.22 112 GLU A O 1
ATOM 893 N N . GLU A 1 113 ? -27.324 5.688 37.909 1.00 57.53 113 GLU A N 1
ATOM 894 C CA . GLU A 1 113 ? -28.550 4.884 38.023 1.00 57.53 113 GLU A CA 1
ATOM 895 C C . GLU A 1 113 ? -28.548 4.029 39.300 1.00 57.53 113 GLU A C 1
ATOM 897 O O . GLU A 1 113 ? -29.549 3.976 40.019 1.00 57.53 113 GLU A O 1
ATOM 902 N N . SER A 1 114 ? -27.402 3.442 39.665 1.00 55.94 114 SER A N 1
ATOM 903 C CA . SER A 1 114 ? -27.258 2.683 40.917 1.00 55.94 114 SER A CA 1
ATOM 904 C C . SER A 1 114 ? -27.340 3.556 42.184 1.00 55.94 114 SER A C 1
ATOM 906 O O . SER A 1 114 ? -27.762 3.084 43.244 1.00 55.94 114 SER A O 1
ATOM 908 N N . GLY A 1 115 ? -26.978 4.841 42.083 1.00 53.50 115 GLY A N 1
ATOM 909 C CA . GLY A 1 115 ? -27.019 5.813 43.179 1.00 53.50 115 GLY A CA 1
ATOM 910 C C . GLY A 1 115 ? -28.416 6.371 43.473 1.00 53.50 115 GLY A C 1
ATOM 911 O O . GLY A 1 115 ? -28.694 6.753 44.610 1.00 53.50 115 GLY A O 1
ATOM 912 N N . LYS A 1 116 ? -29.324 6.376 42.487 1.00 50.38 116 LYS A N 1
ATOM 913 C CA . LYS A 1 116 ? -30.696 6.908 42.623 1.00 50.38 116 LYS A CA 1
ATOM 914 C C . LYS A 1 116 ? -31.719 5.882 43.138 1.00 50.38 116 LYS A C 1
ATOM 916 O O . LYS A 1 116 ? -32.831 6.264 43.488 1.00 50.38 116 LYS A O 1
ATOM 921 N N . ALA A 1 117 ? -31.353 4.603 43.267 1.00 48.16 117 ALA A N 1
ATOM 922 C CA . ALA A 1 117 ? -32.264 3.526 43.684 1.00 48.16 117 ALA A CA 1
ATOM 923 C C . ALA A 1 117 ? -32.418 3.333 45.213 1.00 48.16 117 ALA A C 1
ATOM 925 O O . ALA A 1 117 ? -33.094 2.403 45.655 1.00 48.16 117 ALA A O 1
ATOM 926 N N . LYS A 1 118 ? -31.807 4.178 46.057 1.00 51.75 118 LYS A N 1
ATOM 927 C CA . LYS A 1 118 ? -31.835 4.018 47.525 1.00 51.75 118 LYS A CA 1
ATOM 928 C C . LYS A 1 118 ? -32.573 5.138 48.249 1.00 51.75 118 LYS A C 1
ATOM 930 O O . LYS A 1 118 ? -32.028 5.760 49.153 1.00 51.75 118 LYS A O 1
ATOM 935 N N . THR A 1 119 ? -33.845 5.337 47.940 1.00 53.47 119 THR A N 1
ATOM 936 C CA . THR A 1 119 ? -34.771 5.940 48.905 1.00 53.47 119 THR A CA 1
ATOM 937 C C . THR A 1 119 ? -36.061 5.119 48.895 1.00 53.47 119 THR A C 1
ATOM 939 O O . THR A 1 119 ? -36.786 5.096 47.911 1.00 53.47 119 THR A O 1
ATOM 942 N N . ASN A 1 120 ? -36.314 4.395 49.994 1.00 54.22 120 ASN A N 1
ATOM 943 C CA . ASN A 1 120 ? -37.476 3.521 50.272 1.00 54.22 120 ASN A CA 1
ATOM 944 C C . ASN A 1 120 ? -37.344 2.006 50.001 1.00 54.22 120 ASN A C 1
ATOM 946 O O . ASN A 1 120 ? -38.351 1.331 49.793 1.00 54.22 120 ASN A O 1
ATOM 950 N N . TYR A 1 121 ? -36.149 1.413 50.100 1.00 50.25 121 TYR A N 1
ATOM 951 C CA . TYR A 1 121 ? -36.049 -0.052 50.192 1.00 50.25 121 TYR A CA 1
ATOM 952 C C . TYR A 1 121 ? -36.268 -0.533 51.638 1.00 50.25 121 TYR A C 1
ATOM 954 O O . TYR A 1 121 ? -35.434 -0.288 52.509 1.00 50.25 121 TYR A O 1
ATOM 962 N N . ASN A 1 122 ? -37.381 -1.230 51.902 1.00 55.00 122 ASN A N 1
ATOM 963 C CA . ASN A 1 122 ? -37.622 -1.914 53.177 1.00 55.00 122 ASN A CA 1
ATOM 964 C C . ASN A 1 122 ? -37.306 -3.419 53.038 1.00 55.00 122 ASN A C 1
ATOM 966 O O . ASN A 1 122 ? -38.116 -4.151 52.464 1.00 55.00 122 ASN A O 1
ATOM 970 N N . PRO A 1 123 ? -36.196 -3.924 53.607 1.00 55.12 123 PRO A N 1
ATOM 971 C CA . PRO A 1 123 ? -35.780 -5.324 53.470 1.00 55.12 123 PRO A CA 1
ATOM 972 C C . PRO A 1 123 ? -36.730 -6.333 54.141 1.00 55.12 123 PRO A C 1
ATOM 974 O O . PRO A 1 123 ? -36.582 -7.535 53.946 1.00 55.12 123 PRO A O 1
ATOM 977 N N . LYS A 1 124 ? -37.706 -5.877 54.943 1.00 55.66 124 LYS A N 1
ATOM 978 C CA . LYS A 1 124 ? -38.709 -6.743 55.590 1.00 55.66 124 LYS A CA 1
ATOM 979 C C . LYS A 1 124 ? -40.010 -6.891 54.789 1.00 55.66 124 LYS A C 1
ATOM 981 O O . LYS A 1 124 ? -40.836 -7.725 55.166 1.00 55.66 124 LYS A O 1
ATOM 986 N N . SER A 1 125 ? -40.187 -6.120 53.712 1.00 53.38 125 SER A N 1
ATOM 987 C CA . SER A 1 125 ? -41.318 -6.230 52.776 1.00 53.38 125 SER A CA 1
ATOM 988 C C . SER A 1 125 ? -41.271 -7.557 52.005 1.00 53.38 125 SER A C 1
ATOM 990 O O . SER A 1 125 ? -40.189 -8.069 51.728 1.00 53.38 125 SER A O 1
ATOM 992 N N . ALA A 1 126 ? -42.432 -8.111 51.638 1.00 55.62 126 ALA A N 1
ATOM 993 C CA . ALA A 1 126 ? -42.530 -9.338 50.839 1.00 55.62 126 ALA A CA 1
ATOM 994 C C . ALA A 1 126 ? -41.757 -9.238 49.507 1.00 55.62 126 ALA A C 1
ATOM 996 O O . ALA A 1 126 ? -41.055 -10.172 49.135 1.00 55.62 126 ALA A O 1
ATOM 997 N N . LEU A 1 127 ? -41.798 -8.069 48.857 1.00 54.16 127 LEU A N 1
ATOM 998 C CA . LEU A 1 127 ? -41.012 -7.764 47.654 1.00 54.16 127 LEU A CA 1
ATOM 999 C C . LEU A 1 127 ? -39.506 -7.667 47.944 1.00 54.16 127 LEU A C 1
ATOM 1001 O O . LEU A 1 127 ? -38.695 -8.095 47.131 1.00 54.16 127 LEU A O 1
ATOM 1005 N N . GLY A 1 128 ? -39.126 -7.149 49.117 1.00 50.19 128 GLY A N 1
ATOM 1006 C CA . GLY A 1 128 ? -37.724 -7.068 49.538 1.00 50.19 128 GLY A CA 1
ATOM 1007 C C . GLY A 1 128 ? -37.114 -8.438 49.850 1.00 50.19 128 GLY A C 1
ATOM 1008 O O . GLY A 1 128 ? -35.949 -8.677 49.555 1.00 50.19 128 GLY A O 1
ATOM 1009 N N . ARG A 1 129 ? -37.901 -9.373 50.394 1.00 56.78 129 ARG A N 1
ATOM 1010 C CA . ARG A 1 129 ? -37.450 -10.760 50.597 1.00 56.78 129 ARG A CA 1
ATOM 1011 C C . ARG A 1 129 ? -37.213 -11.464 49.264 1.00 56.78 129 ARG A C 1
ATOM 1013 O O . ARG A 1 129 ? -36.154 -12.046 49.084 1.00 56.78 129 ARG A O 1
ATOM 1020 N N . TYR A 1 130 ? -38.142 -11.307 48.321 1.00 56.66 130 TYR A N 1
ATOM 1021 C CA . TYR A 1 130 ? -38.036 -11.904 46.990 1.00 56.66 130 TYR A CA 1
ATOM 1022 C C . TYR A 1 130 ? -36.786 -11.426 46.234 1.00 56.66 130 TYR A C 1
ATOM 1024 O O . TYR A 1 130 ? -36.060 -12.236 45.673 1.00 56.66 130 TYR A O 1
ATOM 1032 N N . LEU A 1 131 ? -36.477 -10.125 46.302 1.00 57.44 131 LEU A N 1
ATOM 1033 C CA . LEU A 1 131 ? -35.269 -9.561 45.688 1.00 57.44 131 LEU A CA 1
ATOM 1034 C C . LEU A 1 131 ? -33.976 -10.065 46.347 1.00 57.44 131 LEU A C 1
ATOM 1036 O O . LEU A 1 131 ? -32.980 -10.295 45.670 1.00 57.44 131 LEU A O 1
ATOM 1040 N N . VAL A 1 132 ? -33.970 -10.233 47.673 1.00 61.25 132 VAL A N 1
ATOM 1041 C CA . VAL A 1 132 ? -32.811 -10.790 48.391 1.00 61.25 132 VAL A CA 1
ATOM 1042 C C . VAL A 1 132 ? -32.586 -12.253 48.021 1.00 61.25 132 VAL A C 1
ATOM 1044 O O . VAL A 1 132 ? -31.434 -12.669 47.890 1.00 61.25 132 VAL A O 1
ATOM 1047 N N . ASP A 1 133 ? -33.659 -13.018 47.846 1.00 61.25 133 ASP A N 1
ATOM 1048 C CA . ASP A 1 133 ? -33.581 -14.418 47.439 1.00 61.25 133 ASP A CA 1
ATOM 1049 C C . ASP A 1 133 ? -33.123 -14.542 45.975 1.00 61.25 133 ASP A C 1
ATOM 1051 O O . ASP A 1 133 ? -32.235 -15.340 45.684 1.00 61.25 133 ASP A O 1
ATOM 1055 N N . GLU A 1 134 ? -33.591 -13.667 45.080 1.00 61.94 134 GLU A N 1
ATOM 1056 C CA . GLU A 1 134 ? -33.136 -13.605 43.684 1.00 61.94 134 GLU A CA 1
ATOM 1057 C C . GLU A 1 134 ? -31.646 -13.236 43.572 1.00 61.94 134 GLU A C 1
ATOM 1059 O O . GLU A 1 134 ? -30.898 -13.891 42.846 1.00 61.94 134 GLU A O 1
ATOM 1064 N N . ILE A 1 135 ? -31.170 -12.268 44.367 1.00 64.75 135 ILE A N 1
ATOM 1065 C CA . ILE A 1 135 ? -29.742 -11.906 44.434 1.00 64.75 135 ILE A CA 1
ATOM 1066 C C . ILE A 1 135 ? -28.892 -13.076 44.957 1.00 64.75 135 ILE A C 1
ATOM 1068 O O . ILE A 1 135 ? -27.776 -13.291 44.478 1.00 64.75 135 ILE A O 1
ATOM 1072 N N . LYS A 1 136 ? -29.391 -13.846 45.933 1.00 66.12 136 LYS A N 1
ATOM 1073 C CA . LYS A 1 136 ? -28.687 -15.032 46.450 1.00 66.12 136 LYS A CA 1
ATOM 1074 C C . LYS A 1 136 ? -28.623 -16.154 45.419 1.00 66.12 136 LYS A C 1
ATOM 1076 O O . LYS A 1 136 ? -27.561 -16.758 45.264 1.00 66.12 136 LYS A O 1
ATOM 1081 N N . ASP A 1 137 ? -29.708 -16.393 44.692 1.00 65.69 137 ASP A N 1
ATOM 1082 C CA . ASP A 1 137 ? -29.749 -17.386 43.618 1.00 65.69 137 ASP A CA 1
ATOM 1083 C C . ASP A 1 137 ? -28.819 -17.002 42.461 1.00 65.69 137 ASP A C 1
ATOM 1085 O O . ASP A 1 137 ? -28.123 -17.852 41.898 1.00 65.69 137 ASP A O 1
ATOM 1089 N N . GLU A 1 138 ? -28.748 -15.715 42.119 1.00 67.62 138 GLU A N 1
ATOM 1090 C CA . GLU A 1 138 ? -27.849 -15.225 41.077 1.00 67.62 138 GLU A CA 1
ATOM 1091 C C . GLU A 1 138 ? -26.372 -15.296 41.505 1.00 67.62 138 GLU A C 1
ATOM 1093 O O . GLU A 1 138 ? -25.513 -15.692 40.712 1.00 67.62 138 GLU A O 1
ATOM 1098 N N . ALA A 1 139 ? -26.070 -14.995 42.774 1.00 64.62 139 ALA A N 1
ATOM 1099 C CA . ALA A 1 139 ? -24.732 -15.157 43.341 1.00 64.62 139 ALA A CA 1
ATOM 1100 C C . ALA A 1 139 ? -24.286 -16.631 43.355 1.00 64.62 139 ALA A C 1
ATOM 1102 O O . ALA A 1 139 ? -23.151 -16.929 42.977 1.00 64.62 139 ALA A O 1
ATOM 1103 N N . GLY A 1 140 ? -25.187 -17.558 43.700 1.00 72.31 140 GLY A N 1
ATOM 1104 C CA . GLY A 1 140 ? -24.923 -18.999 43.654 1.00 72.31 140 GLY A CA 1
ATOM 1105 C C . GLY A 1 140 ? -24.603 -19.500 42.243 1.00 72.31 140 GLY A C 1
ATOM 1106 O O . GLY A 1 140 ? -23.635 -20.237 42.053 1.00 72.31 140 GLY A O 1
ATOM 1107 N N . LYS A 1 141 ? -25.348 -19.035 41.230 1.00 76.44 141 LYS A N 1
ATOM 1108 C CA . LYS A 1 141 ? -25.093 -19.377 39.817 1.00 76.44 141 LYS A CA 1
ATOM 1109 C C . LYS A 1 141 ? -23.742 -18.858 39.324 1.00 76.44 141 LYS A C 1
ATOM 1111 O O . LYS A 1 141 ? -23.028 -19.585 38.636 1.00 76.44 141 LYS A O 1
ATOM 1116 N N . ARG A 1 142 ? -23.364 -17.624 39.683 1.00 69.06 142 ARG A N 1
ATOM 1117 C CA . ARG A 1 142 ? -22.051 -17.059 39.315 1.00 69.06 142 ARG A CA 1
ATOM 1118 C C . ARG A 1 142 ? -20.899 -17.812 39.977 1.00 69.06 142 ARG A C 1
ATOM 1120 O O . ARG A 1 142 ? -19.868 -18.014 39.342 1.00 69.06 142 ARG A O 1
ATOM 1127 N N . GLN A 1 143 ? -21.080 -18.260 41.218 1.00 71.75 143 GLN A N 1
ATOM 1128 C CA . GLN A 1 143 ? -20.066 -19.039 41.924 1.00 71.75 143 GLN A CA 1
ATOM 1129 C C . GLN A 1 143 ? -19.891 -20.438 41.316 1.00 71.75 143 GLN A C 1
ATOM 1131 O O . GLN A 1 143 ? -18.763 -20.840 41.053 1.00 71.75 143 GLN A O 1
ATOM 1136 N N . GLN A 1 144 ? -20.988 -21.117 40.961 1.00 72.12 144 GLN A N 1
ATOM 1137 C CA . GLN A 1 144 ? -20.926 -22.389 40.229 1.00 72.12 144 GLN A CA 1
ATOM 1138 C C . GLN A 1 144 ? -20.232 -22.256 38.868 1.00 72.12 144 GLN A C 1
ATOM 1140 O O . GLN A 1 144 ? -19.402 -23.088 38.520 1.00 72.12 144 GLN A O 1
ATOM 1145 N N . GLN A 1 145 ? -20.508 -21.189 38.111 1.00 74.50 145 GLN A N 1
ATOM 1146 C CA . GLN A 1 145 ? -19.832 -20.948 36.830 1.00 74.50 145 GLN A CA 1
ATOM 1147 C C . GLN A 1 145 ? -18.323 -20.722 36.991 1.00 74.50 145 GLN A C 1
ATOM 1149 O O . GLN A 1 145 ? -17.540 -21.211 36.175 1.00 74.50 145 GLN A O 1
ATOM 1154 N N . ALA A 1 146 ? -17.910 -20.002 38.039 1.00 71.69 146 ALA A N 1
ATOM 1155 C CA . ALA A 1 146 ? -16.499 -19.781 38.341 1.00 71.69 146 ALA A CA 1
ATOM 1156 C C . ALA A 1 146 ? -15.787 -21.085 38.747 1.00 71.69 146 ALA A C 1
ATOM 1158 O O . ALA A 1 146 ? -14.664 -21.333 38.300 1.00 71.69 146 ALA A O 1
ATOM 1159 N N . ASP A 1 147 ? -16.450 -21.936 39.534 1.00 74.94 147 ASP A N 1
ATOM 1160 C CA . ASP A 1 147 ? -15.921 -23.238 39.949 1.00 74.94 147 ASP A CA 1
ATOM 1161 C C . ASP A 1 147 ? -15.813 -24.215 38.760 1.00 74.94 147 ASP A C 1
ATOM 1163 O O . ASP A 1 147 ? -14.761 -24.832 38.564 1.00 74.94 147 ASP A O 1
ATOM 1167 N N . ASP A 1 148 ? -16.825 -24.264 37.886 1.00 76.06 148 ASP A N 1
ATOM 1168 C CA . ASP A 1 148 ? -16.817 -25.064 36.652 1.00 76.06 148 ASP A CA 1
ATOM 1169 C C . ASP A 1 148 ? -15.703 -24.629 35.679 1.00 76.06 148 ASP A C 1
ATOM 1171 O O . ASP A 1 148 ? -15.068 -25.460 35.015 1.00 76.06 148 ASP A O 1
ATOM 1175 N N . GLU A 1 149 ? -15.436 -23.321 35.563 1.00 76.75 149 GLU A N 1
ATOM 1176 C CA . GLU A 1 149 ? -14.345 -22.804 34.728 1.00 76.75 149 GLU A CA 1
ATOM 1177 C C . GLU A 1 149 ? -12.971 -23.151 35.322 1.00 76.75 149 GLU A C 1
ATOM 1179 O O . GLU A 1 149 ? -12.050 -23.550 34.593 1.00 76.75 149 GLU A O 1
ATOM 1184 N N . LEU A 1 150 ? -12.831 -23.061 36.648 1.00 76.44 150 LEU A N 1
ATOM 1185 C CA . LEU A 1 150 ? -11.618 -23.454 37.361 1.00 76.44 150 LEU A CA 1
ATOM 1186 C C . LEU A 1 150 ? -11.328 -24.952 37.176 1.00 76.44 150 LEU A C 1
ATOM 1188 O O . LEU A 1 150 ? -10.177 -25.344 36.952 1.00 76.44 150 LEU A O 1
ATOM 1192 N N . GLU A 1 151 ? -12.358 -25.793 37.226 1.00 74.62 151 GLU A N 1
ATOM 1193 C CA . GLU A 1 151 ? -12.236 -27.238 37.046 1.00 74.62 151 GLU A CA 1
ATOM 1194 C C . GLU A 1 151 ? -11.898 -27.616 35.596 1.00 74.62 151 GLU A C 1
ATOM 1196 O O . GLU A 1 151 ? -10.972 -28.402 35.362 1.00 74.62 151 GLU A O 1
ATOM 1201 N N . LYS A 1 152 ? -12.522 -26.962 34.604 1.00 75.19 152 LYS A N 1
ATOM 1202 C CA . LYS A 1 152 ? -12.136 -27.095 33.185 1.00 75.19 152 LYS A CA 1
ATOM 1203 C C . LYS A 1 152 ? -10.678 -26.708 32.944 1.00 75.19 152 LYS A C 1
ATOM 1205 O O . LYS A 1 152 ? -9.972 -27.417 32.221 1.00 75.19 152 LYS A O 1
ATOM 1210 N N . ARG A 1 153 ? -10.188 -25.627 33.565 1.00 70.88 153 ARG A N 1
ATOM 1211 C CA . ARG A 1 153 ? -8.766 -25.250 33.485 1.00 70.88 153 ARG A CA 1
ATOM 1212 C C . ARG A 1 153 ? -7.870 -26.334 34.083 1.00 70.88 153 ARG A C 1
ATOM 1214 O O . ARG A 1 153 ? -6.918 -26.752 33.427 1.00 70.88 153 ARG A O 1
ATOM 1221 N N . LYS A 1 154 ? -8.183 -26.854 35.274 1.00 72.00 154 LYS A N 1
ATOM 1222 C CA . LYS A 1 154 ? -7.410 -27.943 35.910 1.00 72.00 154 LYS A CA 1
ATOM 1223 C C . LYS A 1 154 ? -7.365 -29.216 35.052 1.00 72.00 154 LYS A C 1
ATOM 1225 O O . LYS A 1 154 ? -6.317 -29.859 34.960 1.00 72.00 154 LYS A O 1
ATOM 1230 N N . GLN A 1 155 ? -8.455 -29.561 34.365 1.00 64.94 155 GLN A N 1
ATOM 1231 C CA . GLN A 1 155 ? -8.478 -30.700 33.440 1.00 64.94 155 GLN A CA 1
ATOM 1232 C C . GLN A 1 155 ? -7.610 -30.476 32.189 1.00 64.94 155 GLN A C 1
ATOM 1234 O O . GLN A 1 155 ? -6.929 -31.401 31.746 1.00 64.94 155 GLN A O 1
ATOM 1239 N N . MET A 1 156 ? -7.538 -29.252 31.651 1.00 59.66 156 MET A N 1
ATOM 1240 C CA . MET A 1 156 ? -6.633 -28.949 30.530 1.00 59.66 156 MET A CA 1
ATOM 1241 C C . MET A 1 156 ? -5.150 -29.067 30.913 1.00 59.66 156 MET A C 1
ATOM 1243 O O . MET A 1 156 ? -4.354 -29.554 30.111 1.00 59.66 156 MET A O 1
ATOM 1247 N N . PHE A 1 157 ? -4.780 -28.689 32.141 1.00 59.72 157 PHE A N 1
ATOM 1248 C CA . PHE A 1 157 ? -3.398 -28.777 32.636 1.00 59.72 157 PHE A CA 1
ATOM 1249 C C . PHE A 1 157 ? -2.990 -30.173 33.147 1.00 59.72 157 PHE A C 1
ATOM 1251 O O . PHE A 1 157 ? -1.812 -30.395 33.417 1.00 59.72 157 PHE A O 1
ATOM 1258 N N . SER A 1 158 ? -3.917 -31.135 33.246 1.00 56.62 158 SER A N 1
ATOM 1259 C CA . SER A 1 158 ? -3.636 -32.511 33.705 1.00 56.62 158 SER A CA 1
ATOM 1260 C C . SER A 1 158 ? -3.503 -33.548 32.581 1.00 56.62 158 SER A C 1
ATOM 1262 O O . SER A 1 158 ? -3.268 -34.730 32.857 1.00 56.62 158 SER A O 1
ATOM 1264 N N . ARG A 1 159 ? -3.559 -33.139 31.302 1.00 53.38 159 ARG A N 1
ATOM 1265 C CA . ARG A 1 159 ? -3.174 -34.008 30.175 1.00 53.38 159 ARG A CA 1
ATOM 1266 C C . ARG A 1 159 ? -1.674 -34.313 30.244 1.00 53.38 159 ARG A C 1
ATOM 1268 O O . ARG A 1 159 ? -0.843 -33.552 29.758 1.00 53.38 159 ARG A O 1
ATOM 1275 N N . LYS A 1 160 ? -1.337 -35.454 30.853 1.00 53.94 160 LYS A N 1
ATOM 1276 C CA . LYS A 1 160 ? 0.006 -36.048 30.852 1.00 53.94 160 LYS A CA 1
ATOM 1277 C C . LYS A 1 160 ? 0.526 -36.123 29.411 1.00 53.94 160 LYS A C 1
ATOM 1279 O O . LYS A 1 160 ? -0.047 -36.838 28.589 1.00 53.94 160 LYS A O 1
ATOM 1284 N N . LEU A 1 161 ? 1.607 -35.400 29.113 1.00 49.41 161 LEU A N 1
ATOM 1285 C CA . LEU A 1 161 ? 2.380 -35.625 27.892 1.00 49.41 161 LEU A CA 1
ATOM 1286 C C . LEU A 1 161 ? 2.891 -37.080 27.880 1.00 49.41 161 LEU A C 1
ATOM 1288 O O . LEU A 1 161 ? 3.259 -37.596 28.941 1.00 49.41 161 LEU A O 1
ATOM 1292 N N . PRO A 1 162 ? 2.936 -37.754 26.716 1.00 45.31 162 PRO A N 1
ATOM 1293 C CA . PRO A 1 162 ? 3.497 -39.095 26.621 1.00 45.31 162 PRO A CA 1
ATOM 1294 C C . PRO A 1 162 ? 4.963 -39.069 27.071 1.00 45.31 162 PRO A C 1
ATOM 1296 O O . PRO A 1 162 ? 5.756 -38.247 26.612 1.00 45.31 162 PRO A O 1
ATOM 1299 N N . SER A 1 163 ? 5.310 -39.955 28.005 1.00 49.50 163 SER A N 1
ATOM 1300 C CA . SER A 1 163 ? 6.636 -40.026 28.615 1.00 49.50 163 SER A CA 1
ATOM 1301 C C . SER A 1 163 ? 7.718 -40.259 27.555 1.00 49.50 163 SER A C 1
ATOM 1303 O O . SER A 1 163 ? 7.751 -41.318 26.923 1.00 49.50 163 SER A O 1
ATOM 1305 N N . GLN A 1 164 ? 8.641 -39.313 27.390 1.00 53.00 164 GLN A N 1
ATOM 1306 C CA . GLN A 1 164 ? 9.881 -39.570 26.664 1.00 53.00 164 GLN A CA 1
ATOM 1307 C C . GLN A 1 164 ? 10.755 -40.513 27.504 1.00 53.00 164 GLN A C 1
ATOM 1309 O O . GLN A 1 164 ? 11.183 -40.166 28.605 1.00 53.00 164 GLN A O 1
ATOM 1314 N N . LYS A 1 165 ? 10.999 -41.728 26.999 1.00 43.88 165 LYS A N 1
ATOM 1315 C CA . LYS A 1 165 ? 11.988 -42.652 27.568 1.00 43.88 165 LYS A CA 1
ATOM 1316 C C . LYS A 1 165 ? 13.371 -41.994 27.495 1.00 43.88 165 LYS A C 1
ATOM 1318 O O . LYS A 1 165 ? 13.833 -41.660 26.407 1.00 43.88 165 LYS A O 1
ATOM 1323 N N . LYS A 1 166 ? 14.026 -41.822 28.645 1.00 50.16 166 LYS A N 1
ATOM 1324 C CA . LYS A 1 166 ? 15.443 -41.437 28.721 1.00 50.16 166 LYS A CA 1
ATOM 1325 C C . LYS A 1 166 ? 16.308 -42.561 28.117 1.00 50.16 166 LYS A C 1
ATOM 1327 O O . LYS A 1 166 ? 16.017 -43.726 28.397 1.00 50.16 166 LYS A O 1
ATOM 1332 N N . PRO A 1 167 ? 17.350 -42.261 27.324 1.00 53.09 167 PRO A N 1
ATOM 1333 C CA . PRO A 1 167 ? 18.343 -43.262 26.943 1.00 53.09 167 PRO A CA 1
ATOM 1334 C C . PRO A 1 167 ? 19.183 -43.683 28.168 1.00 53.09 167 PRO A C 1
ATOM 1336 O O . PRO A 1 167 ? 19.400 -42.860 29.062 1.00 53.09 167 PRO A O 1
ATOM 1339 N N . PRO A 1 168 ? 19.635 -44.949 28.248 1.00 48.59 168 PRO A N 1
ATOM 1340 C CA . PRO A 1 168 ? 20.415 -45.439 29.380 1.00 48.59 168 PRO A CA 1
ATOM 1341 C C . PRO A 1 168 ? 21.820 -44.819 29.382 1.00 48.59 168 PRO A C 1
ATOM 1343 O O . PRO A 1 168 ? 22.519 -44.846 28.370 1.00 48.59 168 PRO A O 1
ATOM 1346 N N . MET A 1 169 ? 22.235 -44.263 30.525 1.00 45.38 169 MET A N 1
ATOM 1347 C CA . MET A 1 169 ? 23.629 -43.887 30.772 1.00 45.38 169 MET A CA 1
ATOM 1348 C C . MET A 1 169 ? 24.485 -45.152 30.891 1.00 45.38 169 MET A C 1
ATOM 1350 O O . MET A 1 169 ? 24.097 -46.105 31.563 1.00 45.38 169 MET A O 1
ATOM 1354 N N . ALA A 1 170 ? 25.64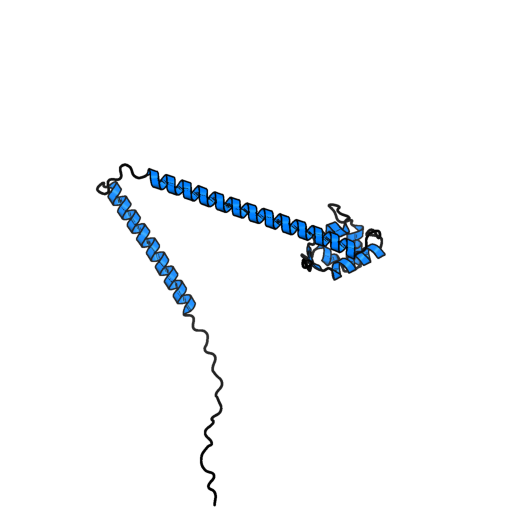3 -45.152 30.234 1.00 47.56 170 ALA A N 1
ATOM 1355 C CA . ALA A 1 170 ? 26.641 -46.204 30.355 1.00 47.56 170 ALA A CA 1
ATOM 1356 C C . ALA A 1 170 ? 27.160 -46.300 31.801 1.00 47.56 170 ALA A C 1
ATOM 1358 O O . ALA A 1 170 ? 27.486 -45.286 32.417 1.00 47.56 170 ALA A O 1
ATOM 1359 N N . ASN A 1 171 ? 27.237 -47.530 32.316 1.00 41.41 171 ASN A N 1
ATOM 1360 C CA . ASN A 1 171 ? 27.793 -47.868 33.624 1.00 41.41 171 ASN A CA 1
ATOM 1361 C C . ASN A 1 171 ? 29.262 -47.434 33.724 1.00 41.41 171 ASN A C 1
ATOM 1363 O O . ASN A 1 171 ? 30.119 -47.977 33.026 1.00 41.41 171 ASN A O 1
ATOM 1367 N N . SER A 1 172 ? 29.563 -46.514 34.636 1.00 48.12 172 SER A N 1
ATOM 1368 C CA . SER A 1 172 ? 30.917 -46.259 35.123 1.00 48.12 172 SER A CA 1
ATOM 1369 C C . SER A 1 172 ? 31.096 -46.942 36.480 1.00 48.12 172 SER A C 1
ATOM 1371 O O . SER A 1 172 ? 31.013 -46.290 37.511 1.00 48.12 172 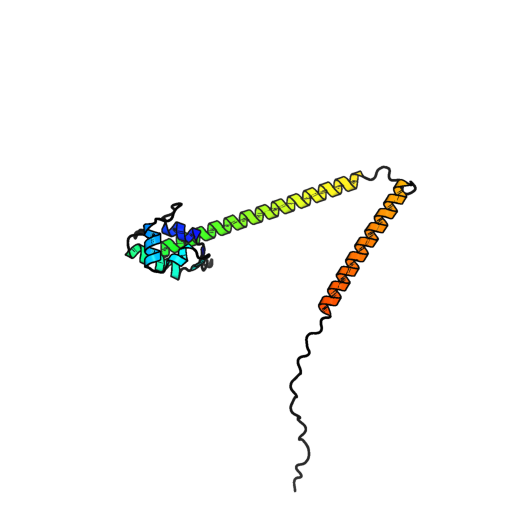SER A O 1
ATOM 1373 N N . ASP A 1 173 ? 31.314 -48.257 36.462 1.00 47.97 173 ASP A N 1
ATOM 1374 C CA . ASP A 1 173 ? 31.796 -49.026 37.619 1.00 47.97 173 ASP A CA 1
ATOM 1375 C C . ASP A 1 173 ? 32.791 -50.092 37.137 1.00 47.97 173 ASP A C 1
ATOM 1377 O O . ASP A 1 173 ? 32.561 -51.299 37.156 1.00 47.97 173 ASP A O 1
ATOM 1381 N N . LYS A 1 174 ? 33.926 -49.608 36.627 1.00 49.25 174 LYS A N 1
ATOM 1382 C CA . LYS A 1 174 ? 35.161 -50.388 36.497 1.00 49.25 174 LYS A CA 1
ATOM 1383 C C . LYS A 1 174 ? 36.288 -49.628 37.182 1.00 49.25 174 LYS A C 1
ATOM 1385 O O . LYS A 1 174 ? 37.165 -49.063 36.541 1.00 49.25 174 LYS A O 1
ATOM 1390 N N . LEU A 1 175 ? 36.220 -49.605 38.504 1.00 50.81 175 LEU A N 1
ATOM 1391 C CA . LEU A 1 175 ? 37.370 -49.400 39.371 1.00 50.81 175 LEU A CA 1
ATOM 1392 C C . LEU A 1 175 ? 37.317 -50.509 40.413 1.00 50.81 175 LEU A C 1
ATOM 1394 O O . LEU A 1 175 ? 36.687 -50.353 41.454 1.00 50.81 175 LEU A O 1
ATOM 1398 N N . LYS A 1 176 ? 37.914 -51.648 40.062 1.00 45.44 176 LYS A N 1
ATOM 1399 C CA . LYS A 1 176 ? 38.461 -52.636 40.990 1.00 45.44 176 LYS A CA 1
ATOM 1400 C C . LYS A 1 176 ? 39.330 -53.628 40.215 1.00 45.44 176 LYS A C 1
ATOM 1402 O O . LYS A 1 176 ? 38.922 -54.122 39.167 1.00 45.44 176 LYS A O 1
ATOM 1407 N N . ASP A 1 177 ? 40.512 -53.829 40.780 1.00 46.66 177 ASP A N 1
ATOM 1408 C CA . ASP A 1 177 ? 41.405 -54.975 40.623 1.00 46.66 177 ASP A CA 1
ATOM 1409 C C . ASP A 1 177 ? 42.269 -55.004 39.350 1.00 46.66 177 ASP A C 1
ATOM 1411 O O . ASP A 1 177 ? 42.025 -55.724 38.385 1.00 46.66 177 ASP A O 1
ATOM 1415 N N . LEU A 1 178 ? 43.343 -54.211 39.393 1.00 49.78 178 LEU A N 1
ATOM 1416 C CA . LEU A 1 178 ? 44.625 -54.583 38.796 1.00 49.78 178 LEU A CA 1
ATOM 1417 C C . LEU A 1 178 ? 45.624 -54.700 39.949 1.00 49.78 178 LEU A C 1
ATOM 1419 O O . LEU A 1 178 ? 46.205 -53.705 40.386 1.00 49.78 178 LEU A O 1
ATOM 1423 N N . ASP A 1 179 ? 45.723 -55.924 40.466 1.00 42.66 179 ASP A N 1
ATOM 1424 C CA . ASP A 1 179 ? 46.816 -56.394 41.307 1.00 42.66 179 ASP A CA 1
ATOM 1425 C C . ASP A 1 179 ? 48.152 -56.144 40.592 1.00 42.66 179 ASP A C 1
ATOM 1427 O O . ASP A 1 179 ? 48.318 -56.463 39.411 1.00 42.66 179 ASP A O 1
ATOM 1431 N N . ILE A 1 180 ? 49.078 -55.521 41.317 1.00 39.81 180 ILE A N 1
ATOM 1432 C CA . ILE A 1 180 ? 50.477 -55.343 40.938 1.00 39.81 180 ILE A CA 1
ATOM 1433 C C . ILE A 1 180 ? 51.259 -56.372 41.758 1.00 39.81 180 ILE A C 1
ATOM 1435 O O . ILE A 1 180 ? 51.311 -56.235 42.981 1.00 39.81 180 ILE A O 1
ATOM 1439 N N . ASP A 1 181 ? 51.843 -57.363 41.083 1.00 38.47 181 ASP A N 1
ATOM 1440 C CA . ASP A 1 181 ? 53.036 -58.089 41.549 1.00 38.47 181 ASP A CA 1
ATOM 1441 C C . ASP A 1 181 ? 54.294 -57.397 40.996 1.00 38.47 181 ASP A C 1
ATOM 1443 O O . ASP A 1 181 ? 54.273 -56.992 39.805 1.00 38.47 181 ASP A O 1
#

Sequence (181 aa):
MPQAPEKISKEVFKKTLSGNKNYLPQKVSRELKAAKMSHLLYRQGVSKAQAIKAIKHLQEKGTVSKFKSPSQLWQKADSSQRQMDQTAQAVEREKHVQANIAIDITEELAREESGKAKTNYNPKSALGRYLVDEIKDEAGKRQQQADDELEKRKQMFSRKLPSQKKPPMANSDKLKDLDID

pLDDT: mean 74.16, std 17.06, range [38.47, 94.81]

Solvent-accessible surface area (backbone atoms only — not comparable to full-atom values): 10794 Å² total; per-residue (Å²): 130,87,78,74,72,71,48,43,44,26,67,49,51,45,27,57,68,31,73,73,38,98,58,69,54,66,68,49,55,51,50,30,47,76,69,74,47,45,62,58,67,71,35,73,60,38,37,62,70,59,49,34,53,51,44,46,52,34,31,77,69,66,63,34,76,72,93,54,54,44,69,58,51,47,52,53,35,50,52,52,48,52,52,52,52,52,52,52,52,50,52,53,50,50,51,52,52,53,51,49,52,51,48,54,51,54,52,49,52,52,50,53,57,64,65,68,70,76,78,87,81,52,70,86,41,76,68,36,44,53,52,52,50,50,51,49,54,52,49,51,53,54,50,51,52,52,51,53,51,52,50,53,52,52,57,66,75,62,66,76,73,82,81,78,80,76,82,85,77,82,86,88,82,87,87,79,86,82,84,82,132

Organism: NCBI:txid1797544

Mean predict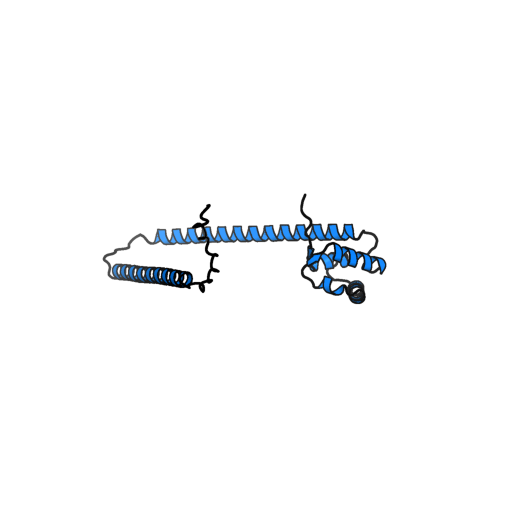ed aligned error: 18.65 Å

Foldseek 3Di:
DPDQDQWFALCLLQCLQCVNDPDRDPVLCVQCVVVVNNVSNVDGTDGLVSQLVSQVSCVVVVSGDPPDHSVRSVVVSRVVRVVVVVVVVVVVVVVVVVVVVVVVVVVVVVVVVVVPPPDDDDCPDPVNVVVVVVVVVVVVVVVVVVVVVVVVVVVVVPPDDPDDDDDDDDDPPPPDDDDDD

Radius of gyration: 35.5 Å; Cα contacts (8 Å, |Δi|>4): 92; chains: 1; bounding box: 96×70×79 Å